Protein AF-A0A7L4GIT7-F1 (afdb_monomer_lite)

Structure (mmCIF, N/CA/C/O backbone):
data_AF-A0A7L4GIT7-F1
#
_entry.id   AF-A0A7L4GIT7-F1
#
loop_
_atom_site.group_PDB
_atom_site.id
_atom_site.type_symbol
_atom_site.label_atom_id
_atom_site.label_alt_id
_atom_site.label_comp_id
_atom_site.label_asym_id
_atom_site.label_entity_id
_atom_site.label_seq_id
_atom_site.pdbx_PDB_ins_code
_atom_site.Cartn_x
_atom_site.Cartn_y
_atom_site.Cartn_z
_atom_site.occupancy
_atom_site.B_iso_or_equiv
_atom_site.auth_seq_id
_atom_site.auth_comp_id
_atom_site.auth_asym_id
_atom_site.auth_atom_id
_atom_site.pdbx_PDB_model_num
ATOM 1 N N . VAL A 1 1 ? 32.831 1.267 -54.812 1.00 63.09 1 VAL A N 1
ATOM 2 C CA . VAL A 1 1 ? 32.756 1.626 -56.244 1.00 63.09 1 VAL A CA 1
ATOM 3 C C . VAL A 1 1 ? 33.259 3.053 -56.351 1.00 63.09 1 VAL A C 1
ATOM 5 O O . VAL A 1 1 ? 32.905 3.831 -55.478 1.00 63.09 1 VAL A O 1
ATOM 8 N N . PHE A 1 2 ? 34.174 3.349 -57.274 1.00 69.81 2 PHE A N 1
ATOM 9 C CA . PHE A 1 2 ? 34.729 4.701 -57.418 1.00 69.81 2 PHE A CA 1
ATOM 10 C C . PHE A 1 2 ? 33.893 5.505 -58.411 1.00 69.81 2 PHE A C 1
ATOM 12 O O . PHE A 1 2 ? 33.436 4.943 -59.410 1.00 69.81 2 PHE A O 1
ATOM 19 N N . ASP A 1 3 ? 33.726 6.798 -58.150 1.00 67.81 3 ASP A N 1
ATOM 20 C CA . ASP A 1 3 ? 32.984 7.710 -59.021 1.00 67.81 3 ASP A CA 1
ATOM 21 C C . ASP A 1 3 ? 33.603 7.739 -60.433 1.00 67.81 3 ASP A C 1
ATOM 23 O O . ASP A 1 3 ? 34.815 7.582 -60.592 1.00 67.81 3 ASP A O 1
ATOM 27 N N . ASN A 1 4 ? 32.770 7.884 -61.472 1.00 71.31 4 ASN A N 1
ATOM 28 C CA . ASN A 1 4 ? 33.152 7.808 -62.897 1.00 71.31 4 ASN A CA 1
ATOM 29 C C . ASN A 1 4 ? 33.710 6.457 -63.402 1.00 71.31 4 ASN A C 1
ATOM 31 O O . ASN A 1 4 ? 34.277 6.394 -64.493 1.00 71.31 4 ASN A O 1
ATOM 35 N N . THR A 1 5 ? 33.529 5.353 -62.671 1.00 74.75 5 THR A N 1
ATOM 36 C CA . THR A 1 5 ? 33.828 4.010 -63.208 1.00 74.75 5 THR A CA 1
ATOM 37 C C . THR A 1 5 ? 32.618 3.393 -63.922 1.00 74.75 5 THR A C 1
ATOM 39 O O . THR A 1 5 ? 31.485 3.727 -63.580 1.00 74.75 5 THR A O 1
ATOM 42 N N . PRO A 1 6 ? 32.809 2.443 -64.862 1.00 72.31 6 PRO A N 1
ATOM 43 C CA . PRO A 1 6 ? 31.697 1.739 -65.510 1.00 72.31 6 PRO A CA 1
ATOM 44 C C . PRO A 1 6 ? 30.722 1.097 -64.514 1.00 72.31 6 PRO A C 1
ATOM 46 O O . PRO A 1 6 ? 29.517 1.167 -64.702 1.00 72.31 6 PRO A O 1
ATOM 49 N N . ALA A 1 7 ? 31.235 0.567 -63.398 1.00 72.75 7 ALA A N 1
ATOM 50 C CA . ALA A 1 7 ? 30.416 0.018 -62.317 1.00 72.75 7 ALA A CA 1
ATOM 51 C C . ALA A 1 7 ? 29.605 1.089 -61.558 1.00 72.75 7 ALA A C 1
ATOM 53 O O . ALA A 1 7 ? 28.538 0.786 -61.036 1.00 72.75 7 ALA A O 1
ATOM 54 N N . ALA A 1 8 ? 30.094 2.334 -61.493 1.00 72.19 8 ALA A N 1
ATOM 55 C CA . ALA A 1 8 ? 29.346 3.457 -60.923 1.00 72.19 8 ALA A CA 1
ATOM 56 C C . ALA A 1 8 ? 28.237 3.948 -61.863 1.00 72.19 8 ALA A C 1
ATOM 58 O O . ALA A 1 8 ? 27.172 4.327 -61.389 1.00 72.19 8 ALA A O 1
ATOM 59 N N . LEU A 1 9 ? 28.489 3.928 -63.177 1.00 73.38 9 LEU A N 1
ATOM 60 C CA . LEU A 1 9 ? 27.521 4.324 -64.205 1.00 73.38 9 LEU A CA 1
ATOM 61 C C . LEU A 1 9 ? 26.405 3.286 -64.384 1.00 73.38 9 LEU A C 1
ATOM 63 O O . LEU A 1 9 ? 25.260 3.665 -64.598 1.00 73.38 9 LEU A O 1
ATOM 67 N N . ASP A 1 10 ? 26.735 1.997 -64.272 1.00 77.06 10 ASP A N 1
ATOM 68 C CA . ASP A 1 10 ? 25.769 0.896 -64.357 1.00 77.06 10 ASP A CA 1
ATOM 69 C C . ASP A 1 10 ? 24.877 0.814 -63.102 1.00 77.06 10 ASP A C 1
ATOM 71 O O . ASP A 1 10 ? 23.716 0.423 -63.169 1.00 77.06 10 ASP A O 1
ATOM 75 N N . GLY A 1 11 ? 25.390 1.217 -61.931 1.00 69.75 11 GLY A N 1
ATOM 76 C CA . GLY A 1 11 ? 24.614 1.322 -60.684 1.00 69.75 11 GLY A CA 1
ATOM 77 C C . GLY A 1 11 ? 24.094 -0.011 -60.119 1.00 69.75 11 GLY A C 1
ATOM 78 O O . GLY A 1 11 ? 23.409 -0.029 -59.094 1.00 69.75 11 GLY A O 1
ATOM 79 N N . THR A 1 12 ? 24.420 -1.134 -60.760 1.00 74.31 12 THR A N 1
ATOM 80 C CA . THR A 1 12 ? 23.960 -2.486 -60.416 1.00 74.31 12 THR A CA 1
ATOM 81 C C . THR A 1 12 ? 24.708 -3.085 -59.221 1.00 74.31 12 THR A C 1
ATOM 83 O O . THR A 1 12 ? 24.101 -3.804 -58.419 1.00 74.31 12 THR A O 1
ATOM 86 N N . VAL A 1 13 ? 25.996 -2.749 -59.079 1.00 76.19 13 VAL A N 1
ATOM 87 C CA . VAL A 1 13 ? 26.912 -3.222 -58.029 1.00 76.19 13 VAL A CA 1
ATOM 88 C C . VAL A 1 13 ? 27.246 -2.081 -57.072 1.00 76.19 13 VAL A C 1
ATOM 90 O O . VAL A 1 13 ? 27.664 -1.003 -57.491 1.00 76.19 13 VAL A O 1
ATOM 93 N N . ALA A 1 14 ? 27.126 -2.328 -55.771 1.00 73.44 14 ALA A N 1
ATOM 94 C CA . ALA A 1 14 ? 27.444 -1.377 -54.714 1.00 73.44 14 ALA A CA 1
ATOM 95 C C . ALA A 1 14 ? 28.649 -1.824 -53.869 1.00 73.44 14 ALA A C 1
ATOM 97 O O . ALA A 1 14 ? 29.086 -2.976 -53.880 1.00 73.44 14 ALA A O 1
ATOM 98 N N . ALA A 1 15 ? 29.216 -0.887 -53.102 1.00 70.81 15 ALA A N 1
ATOM 99 C CA . ALA A 1 15 ? 30.213 -1.235 -52.094 1.00 70.81 15 ALA A CA 1
ATOM 100 C C . ALA A 1 15 ? 29.563 -2.113 -51.011 1.00 70.81 15 ALA A C 1
ATOM 102 O O . ALA A 1 15 ? 28.618 -1.677 -50.361 1.00 70.81 15 ALA A O 1
ATOM 103 N N . GLY A 1 16 ? 30.080 -3.328 -50.827 1.00 71.56 16 GLY A N 1
ATOM 104 C CA . GLY A 1 16 ? 29.532 -4.317 -49.893 1.00 71.56 16 GLY A CA 1
ATOM 105 C C . GLY A 1 16 ? 28.968 -5.563 -50.575 1.00 71.56 16 GLY A C 1
ATOM 106 O O . GLY A 1 16 ? 28.834 -6.581 -49.909 1.00 71.56 16 GLY A O 1
ATOM 107 N N . ASP A 1 17 ? 28.718 -5.519 -51.886 1.00 80.94 17 ASP A N 1
ATOM 108 C CA . ASP A 1 17 ? 28.292 -6.694 -52.647 1.00 80.94 17 ASP A CA 1
ATOM 109 C C . ASP A 1 17 ? 29.445 -7.691 -52.836 1.00 80.94 17 ASP A C 1
ATOM 111 O O . ASP A 1 17 ? 30.613 -7.315 -52.992 1.00 80.94 17 ASP A O 1
ATOM 115 N N . GLU A 1 18 ? 29.114 -8.981 -52.829 1.00 82.75 18 GLU A N 1
ATOM 116 C CA . GLU A 1 18 ? 30.091 -10.054 -52.993 1.00 82.75 18 GLU A CA 1
ATOM 117 C C . GLU A 1 18 ? 30.221 -10.426 -54.469 1.00 82.75 18 GLU A C 1
ATOM 119 O O . GLU A 1 18 ? 29.248 -10.809 -55.114 1.00 82.75 18 GLU A O 1
ATOM 124 N N . ILE A 1 19 ? 31.437 -10.362 -55.014 1.00 85.19 19 ILE A N 1
ATOM 125 C CA . ILE A 1 19 ? 31.711 -10.835 -56.375 1.00 85.19 19 ILE A CA 1
ATOM 126 C C . ILE A 1 19 ? 31.865 -12.356 -56.331 1.00 85.19 19 ILE A C 1
ATOM 128 O O . ILE A 1 19 ? 32.739 -12.872 -55.640 1.00 85.19 19 ILE A O 1
ATOM 132 N N . THR A 1 20 ? 31.046 -13.073 -57.097 1.00 85.62 20 THR A N 1
ATOM 133 C CA . THR A 1 20 ? 31.017 -14.543 -57.144 1.00 85.62 20 THR A CA 1
ATOM 134 C C . THR A 1 20 ? 31.659 -15.106 -58.417 1.00 85.62 20 THR A C 1
ATOM 136 O O . THR A 1 20 ? 32.180 -16.230 -58.407 1.00 85.62 20 THR A O 1
ATOM 139 N N . GLY A 1 21 ? 31.752 -14.305 -59.486 1.00 87.38 21 GLY A N 1
ATOM 140 C CA . GLY A 1 21 ? 32.417 -14.689 -60.734 1.00 87.38 21 GLY A CA 1
ATOM 141 C C . GLY A 1 21 ? 32.767 -13.518 -61.660 1.00 87.38 21 GLY A C 1
ATOM 142 O O . GLY A 1 21 ? 32.153 -12.458 -61.598 1.00 87.38 21 GLY A O 1
ATOM 143 N N . VAL A 1 22 ? 33.745 -13.722 -62.549 1.00 86.50 22 VAL A N 1
ATOM 144 C CA . VAL A 1 22 ? 34.155 -12.769 -63.602 1.00 86.50 22 VAL A CA 1
ATOM 145 C C . VAL A 1 22 ? 34.264 -13.520 -64.933 1.00 86.50 22 VAL A C 1
ATOM 147 O O . VAL A 1 22 ? 35.006 -14.498 -65.024 1.00 86.50 22 VAL A O 1
ATOM 150 N N . ASN A 1 23 ? 33.523 -13.088 -65.958 1.00 83.81 23 ASN A N 1
ATOM 151 C CA . ASN A 1 23 ? 33.446 -13.702 -67.294 1.00 83.81 23 ASN A CA 1
ATOM 152 C C . ASN A 1 23 ? 33.229 -15.228 -67.254 1.00 83.81 23 ASN A C 1
ATOM 154 O O . ASN A 1 23 ? 33.937 -15.985 -67.911 1.00 83.81 23 ASN A O 1
ATOM 158 N N . GLY A 1 24 ? 32.294 -15.689 -66.415 1.00 78.38 24 GLY A N 1
ATOM 159 C CA . GLY A 1 24 ? 31.973 -17.114 -66.244 1.00 78.38 24 GLY A CA 1
ATOM 160 C C . GLY A 1 24 ? 32.949 -17.909 -65.364 1.00 78.38 24 GLY A C 1
ATOM 161 O O . GLY A 1 24 ? 32.660 -19.051 -65.020 1.00 78.38 24 GLY A O 1
ATOM 162 N N . ASN A 1 25 ? 34.069 -17.318 -64.930 1.00 82.81 25 ASN A N 1
ATOM 163 C CA . ASN A 1 25 ? 35.016 -17.963 -64.020 1.00 82.81 25 ASN A CA 1
ATOM 164 C C . ASN A 1 25 ? 34.703 -17.624 -62.563 1.00 82.81 25 ASN A C 1
ATOM 166 O O . ASN A 1 25 ? 34.615 -16.449 -62.198 1.00 82.81 25 ASN A O 1
ATOM 170 N N . SER A 1 26 ? 34.614 -18.642 -61.704 1.00 83.56 26 SER A N 1
ATOM 171 C CA . SER A 1 26 ? 34.417 -18.422 -60.270 1.00 83.56 26 SER A CA 1
ATOM 172 C C . SER A 1 26 ? 35.614 -17.698 -59.643 1.00 83.56 26 SER A C 1
ATOM 174 O O . SER A 1 26 ? 36.786 -17.964 -59.960 1.00 83.56 26 SER A O 1
ATOM 176 N N . VAL A 1 27 ? 35.308 -16.777 -58.729 1.00 86.12 27 VAL A N 1
ATOM 177 C CA . VAL A 1 27 ? 36.312 -16.071 -57.921 1.00 86.12 27 VAL A CA 1
ATOM 178 C C . VAL A 1 27 ? 36.396 -16.582 -56.481 1.00 86.12 27 VAL A C 1
ATOM 180 O O . VAL A 1 27 ? 37.144 -16.031 -55.675 1.00 86.12 27 VAL A O 1
ATOM 183 N N . LYS A 1 28 ? 35.678 -17.666 -56.159 1.00 80.88 28 LYS A N 1
ATOM 184 C CA . LYS A 1 28 ? 35.684 -18.283 -54.830 1.00 80.88 28 LYS A CA 1
ATOM 185 C C . LYS A 1 28 ? 37.101 -18.734 -54.456 1.00 80.88 28 LYS A C 1
ATOM 187 O O . LYS A 1 28 ? 37.728 -19.492 -55.191 1.00 80.88 28 LYS A O 1
ATOM 192 N N . GLY A 1 29 ? 37.602 -18.254 -53.317 1.00 79.94 29 GLY A N 1
ATOM 193 C CA . GLY A 1 29 ? 38.945 -18.566 -52.810 1.00 79.94 29 GLY A CA 1
ATOM 194 C C . GLY A 1 29 ? 40.082 -17.707 -53.376 1.00 79.94 29 GLY A C 1
ATOM 195 O O . GLY A 1 29 ? 41.227 -17.911 -52.984 1.00 79.94 29 GLY A O 1
ATOM 196 N N . LYS A 1 30 ? 39.796 -16.741 -54.259 1.00 84.25 30 LYS A N 1
ATOM 197 C CA . LYS A 1 30 ? 40.800 -15.798 -54.773 1.00 84.25 30 LYS A CA 1
ATOM 198 C C . LYS A 1 30 ? 40.842 -14.530 -53.929 1.00 84.25 30 LYS A C 1
ATOM 200 O O . LYS A 1 30 ? 39.826 -14.044 -53.436 1.00 84.25 30 LYS A O 1
ATOM 205 N N . THR A 1 31 ? 42.032 -13.968 -53.785 1.00 84.31 31 THR A N 1
ATOM 206 C CA . THR A 1 31 ? 42.256 -12.725 -53.046 1.00 84.31 31 THR A CA 1
ATOM 207 C C . THR A 1 31 ? 41.777 -11.506 -53.836 1.00 84.31 31 THR A C 1
ATOM 209 O O . THR A 1 31 ? 41.714 -11.510 -55.068 1.00 84.31 31 THR A O 1
ATOM 212 N N . LYS A 1 32 ? 41.506 -10.401 -53.131 1.00 79.00 32 LYS A N 1
ATOM 213 C CA . LYS A 1 32 ? 41.081 -9.121 -53.731 1.00 79.00 32 LYS A CA 1
ATOM 214 C C . LYS A 1 32 ? 41.996 -8.663 -54.876 1.00 79.00 32 LYS A C 1
ATOM 216 O O . LYS A 1 32 ? 41.516 -8.162 -55.889 1.00 79.00 32 LYS A O 1
ATOM 221 N N . VAL A 1 33 ? 43.309 -8.845 -54.723 1.00 83.88 33 VAL A N 1
ATOM 222 C CA . VAL A 1 33 ? 44.311 -8.440 -55.723 1.00 83.88 33 VAL A CA 1
ATOM 223 C C . VAL A 1 33 ? 44.237 -9.323 -56.970 1.00 83.88 33 VAL A C 1
ATOM 225 O O . VAL A 1 33 ? 44.357 -8.826 -58.088 1.00 83.88 33 VAL A O 1
ATOM 228 N N . GLU A 1 34 ? 44.009 -10.625 -56.806 1.00 83.38 34 GLU A N 1
ATOM 229 C CA . GLU A 1 34 ? 43.869 -11.564 -57.924 1.00 83.38 34 GLU A CA 1
ATOM 230 C C . GLU A 1 34 ? 42.587 -11.312 -58.712 1.00 83.38 34 GLU A C 1
ATOM 232 O O . GLU A 1 34 ? 42.616 -11.316 -59.942 1.00 83.38 34 GLU A O 1
ATOM 237 N N . VAL A 1 35 ? 41.482 -11.023 -58.022 1.00 82.94 35 VAL A N 1
ATOM 238 C CA . VAL A 1 35 ? 40.215 -10.649 -58.664 1.00 82.94 35 VAL A CA 1
ATOM 239 C C . VAL A 1 35 ? 40.354 -9.343 -59.441 1.00 82.94 35 VAL A C 1
ATOM 241 O O . VAL A 1 35 ? 39.946 -9.284 -60.600 1.00 82.94 35 VAL A O 1
ATOM 244 N N . ALA A 1 36 ? 41.027 -8.338 -58.875 1.00 83.06 36 ALA A N 1
ATOM 245 C CA . ALA A 1 36 ? 41.321 -7.095 -59.586 1.00 83.06 36 ALA A CA 1
ATOM 246 C C . ALA A 1 36 ? 42.165 -7.336 -60.850 1.00 83.06 36 ALA A C 1
ATOM 248 O O . ALA A 1 36 ? 41.846 -6.806 -61.913 1.00 83.06 36 ALA A O 1
ATOM 249 N N . LYS A 1 37 ? 43.195 -8.191 -60.771 1.00 84.00 37 LYS A N 1
ATOM 250 C CA . LYS A 1 37 ? 44.010 -8.573 -61.936 1.00 84.00 37 LYS A CA 1
ATOM 251 C C . LYS A 1 37 ? 43.206 -9.331 -62.992 1.00 84.00 37 LYS A C 1
ATOM 253 O O . LYS A 1 37 ? 43.451 -9.135 -64.178 1.00 84.00 37 LYS A O 1
ATOM 258 N N . MET A 1 38 ? 42.270 -10.193 -62.593 1.00 83.06 38 MET A N 1
ATOM 259 C CA . MET A 1 38 ? 41.401 -10.900 -63.540 1.00 83.06 38 MET A CA 1
ATOM 260 C C . MET A 1 38 ? 40.517 -9.931 -64.319 1.00 83.06 38 MET A C 1
ATOM 262 O O . MET A 1 38 ? 40.418 -10.068 -65.531 1.00 83.06 38 MET A O 1
ATOM 266 N N . ILE A 1 39 ? 39.953 -8.925 -63.650 1.00 83.00 39 ILE A N 1
ATOM 267 C CA . ILE A 1 39 ? 39.140 -7.885 -64.295 1.00 83.00 39 ILE A CA 1
ATOM 268 C C . ILE A 1 39 ? 40.006 -7.026 -65.229 1.00 83.00 39 ILE A C 1
ATOM 270 O O . ILE A 1 39 ? 39.648 -6.820 -66.382 1.00 83.00 39 ILE A O 1
ATOM 274 N N . GLN A 1 40 ? 41.184 -6.588 -64.771 1.00 82.50 40 GLN A N 1
ATOM 275 C CA . GLN A 1 40 ? 42.094 -5.733 -65.551 1.00 82.50 40 GLN A CA 1
ATOM 276 C C . GLN A 1 40 ? 42.696 -6.416 -66.790 1.00 82.50 40 GLN A C 1
ATOM 278 O O . GLN A 1 40 ? 43.141 -5.734 -67.710 1.00 82.50 40 GLN A O 1
ATOM 283 N N . ARG A 1 41 ? 42.757 -7.753 -66.818 1.00 81.94 41 ARG A N 1
ATOM 284 C CA . ARG A 1 41 ? 43.299 -8.517 -67.956 1.00 81.94 41 ARG A CA 1
ATOM 285 C C . ARG A 1 41 ? 42.330 -8.630 -69.130 1.00 81.94 41 ARG A C 1
ATOM 287 O O . ARG A 1 41 ? 42.775 -8.937 -70.235 1.00 81.94 41 ARG A O 1
ATOM 294 N N . VAL A 1 42 ? 41.036 -8.416 -68.909 1.00 80.62 42 VAL A N 1
ATOM 295 C CA . VAL A 1 42 ? 40.028 -8.502 -69.967 1.00 80.62 42 VAL A CA 1
ATOM 296 C C . VAL A 1 42 ? 40.085 -7.233 -70.816 1.00 80.62 42 VAL A C 1
ATOM 298 O O . VAL A 1 42 ? 39.997 -6.123 -70.300 1.00 80.62 42 VAL A O 1
ATOM 301 N N . LYS A 1 43 ? 40.236 -7.394 -72.133 1.00 75.94 43 LYS A N 1
ATOM 302 C CA . LYS A 1 43 ? 40.148 -6.297 -73.103 1.00 75.94 43 LYS A CA 1
ATOM 303 C C . LYS A 1 43 ? 38.757 -6.329 -73.734 1.00 75.94 43 LYS A C 1
ATOM 305 O O . LYS A 1 43 ? 38.479 -7.240 -74.507 1.00 75.94 43 LYS A O 1
ATOM 310 N N . GLY A 1 44 ? 37.904 -5.365 -73.393 1.00 80.00 44 GLY A N 1
ATOM 311 C CA . GLY A 1 44 ? 36.523 -5.281 -73.880 1.00 80.00 44 GLY A CA 1
ATOM 312 C C . GLY A 1 44 ? 35.499 -5.378 -72.750 1.00 80.00 44 GLY A C 1
ATOM 313 O O . GLY A 1 44 ? 35.672 -4.754 -71.706 1.00 80.00 44 GLY A O 1
ATOM 314 N N . GLU A 1 45 ? 34.431 -6.143 -72.969 1.00 79.19 45 GLU A N 1
ATOM 315 C CA . GLU A 1 45 ? 33.312 -6.278 -72.033 1.00 79.19 45 GLU A CA 1
ATOM 316 C C . GLU A 1 45 ? 33.628 -7.249 -70.880 1.00 79.19 45 GLU A C 1
ATOM 318 O O . GLU A 1 45 ? 34.213 -8.320 -71.077 1.00 79.19 45 GLU A O 1
ATOM 323 N N . VAL A 1 46 ? 33.245 -6.867 -69.658 1.00 82.06 46 VAL A N 1
ATOM 324 C CA . VAL A 1 46 ? 33.426 -7.672 -68.443 1.00 82.06 46 VAL A CA 1
ATOM 325 C C . VAL A 1 46 ? 32.061 -7.985 -67.839 1.00 82.06 46 VAL A C 1
ATOM 327 O O . VAL A 1 46 ? 31.371 -7.091 -67.361 1.00 82.06 46 VAL A O 1
ATOM 330 N N . THR A 1 47 ? 31.699 -9.262 -67.791 1.00 83.62 47 THR A N 1
ATOM 331 C CA . THR A 1 47 ? 30.507 -9.772 -67.112 1.00 83.62 47 THR A CA 1
ATOM 332 C C . THR A 1 47 ? 30.855 -10.171 -65.681 1.00 83.62 47 THR A C 1
ATOM 334 O O . THR A 1 47 ? 31.584 -11.140 -65.444 1.00 83.62 47 THR A O 1
ATOM 337 N N . ILE A 1 48 ? 30.317 -9.447 -64.704 1.00 85.56 48 ILE A N 1
ATOM 338 C CA . ILE A 1 48 ? 30.529 -9.725 -63.281 1.00 85.56 48 ILE A CA 1
ATOM 339 C C . ILE A 1 48 ? 29.294 -10.432 -62.723 1.00 85.56 48 ILE A C 1
ATOM 341 O O . ILE A 1 48 ? 28.185 -9.915 -62.807 1.00 85.56 48 ILE A O 1
ATOM 345 N N . HIS A 1 49 ? 29.494 -11.603 -62.122 1.00 84.06 49 HIS A N 1
ATOM 346 C CA . HIS A 1 49 ? 28.476 -12.258 -61.305 1.00 84.06 49 HIS A CA 1
ATOM 347 C C . HIS A 1 49 ? 28.680 -11.813 -59.863 1.00 84.06 49 HIS A C 1
ATOM 349 O O . HIS A 1 49 ? 29.795 -11.899 -59.336 1.00 84.06 49 HIS A O 1
ATOM 355 N N . TYR A 1 50 ? 27.620 -11.323 -59.232 1.00 84.69 50 TYR A N 1
ATOM 356 C CA . TYR A 1 50 ? 27.673 -10.794 -57.878 1.00 84.69 50 TYR A CA 1
ATOM 357 C C . TYR A 1 50 ? 26.434 -11.198 -57.084 1.00 84.69 50 TYR A C 1
ATOM 359 O O . TYR A 1 50 ? 25.386 -11.513 -57.647 1.00 84.69 50 TYR A O 1
ATOM 367 N N . ASN A 1 51 ? 26.577 -11.204 -55.765 1.00 82.06 51 ASN A N 1
ATOM 368 C CA . ASN A 1 51 ? 25.492 -11.362 -54.817 1.00 82.06 51 ASN A CA 1
ATOM 369 C C . ASN A 1 51 ? 25.268 -10.028 -54.105 1.00 82.06 51 ASN A C 1
ATOM 371 O O . ASN A 1 51 ? 26.211 -9.443 -53.561 1.00 82.06 51 ASN A O 1
ATOM 375 N N . LYS A 1 52 ? 24.027 -9.540 -54.123 1.00 77.12 52 LYS A N 1
ATOM 376 C CA . LYS A 1 52 ? 23.688 -8.252 -53.526 1.00 77.12 52 LYS A CA 1
ATOM 377 C C . LYS A 1 52 ? 23.548 -8.424 -52.018 1.00 77.12 52 LYS A C 1
ATOM 379 O O . LYS A 1 52 ? 22.616 -9.074 -51.554 1.00 77.12 52 LYS A O 1
ATOM 384 N N . LEU A 1 53 ? 24.472 -7.844 -51.257 1.00 68.12 53 LEU A N 1
ATOM 385 C CA . LEU A 1 53 ? 24.535 -7.972 -49.793 1.00 68.12 53 LEU A CA 1
ATOM 386 C C . LEU A 1 53 ? 24.069 -6.696 -49.085 1.00 68.12 53 LEU A C 1
ATOM 388 O O . LEU A 1 53 ? 24.446 -6.415 -47.947 1.00 68.12 53 LEU A O 1
ATOM 392 N N . GLN A 1 54 ? 23.223 -5.910 -49.748 1.00 59.41 54 GLN A N 1
ATOM 393 C CA . GLN A 1 54 ? 22.558 -4.782 -49.113 1.00 59.41 54 GLN A CA 1
ATOM 394 C C . GLN A 1 54 ? 21.495 -5.298 -48.141 1.00 59.41 54 GLN A C 1
ATOM 396 O O . GLN A 1 54 ? 20.361 -5.578 -48.521 1.00 59.41 54 GLN A O 1
ATOM 401 N N . ALA A 1 55 ? 21.870 -5.421 -46.869 1.00 57.72 55 ALA A N 1
ATOM 402 C CA . ALA A 1 55 ? 20.901 -5.526 -45.791 1.00 57.72 55 ALA A CA 1
ATOM 403 C C . ALA A 1 55 ? 20.082 -4.226 -45.737 1.00 57.72 55 ALA A C 1
ATOM 405 O O . ALA A 1 55 ? 20.656 -3.134 -45.772 1.00 57.72 55 ALA A O 1
ATOM 406 N N . ASP A 1 56 ? 18.753 -4.331 -45.650 1.00 57.09 56 ASP A N 1
ATOM 407 C CA . ASP A 1 56 ? 17.883 -3.169 -45.451 1.00 57.09 56 ASP A CA 1
ATOM 408 C C . ASP A 1 56 ? 18.353 -2.414 -44.190 1.00 57.09 56 ASP A C 1
ATOM 410 O O . ASP A 1 56 ? 18.373 -3.002 -43.100 1.00 57.09 56 ASP A O 1
ATOM 414 N N . PRO A 1 57 ? 18.731 -1.125 -44.288 1.00 58.84 57 PRO A N 1
ATOM 415 C CA . PRO A 1 57 ? 19.177 -0.337 -43.142 1.00 58.84 57 PRO A CA 1
ATOM 416 C C . PRO A 1 57 ? 18.187 -0.354 -41.968 1.00 58.84 57 PRO A C 1
ATOM 418 O O . PRO A 1 57 ? 18.602 -0.229 -40.815 1.00 58.84 57 PRO A O 1
ATOM 421 N N . LYS A 1 58 ? 16.881 -0.528 -42.230 1.00 60.22 58 LYS A N 1
ATOM 422 C CA . LYS A 1 58 ? 15.858 -0.671 -41.182 1.00 60.22 58 LYS A CA 1
ATOM 423 C C . LYS A 1 58 ? 15.949 -2.019 -40.465 1.00 60.22 58 LYS A C 1
A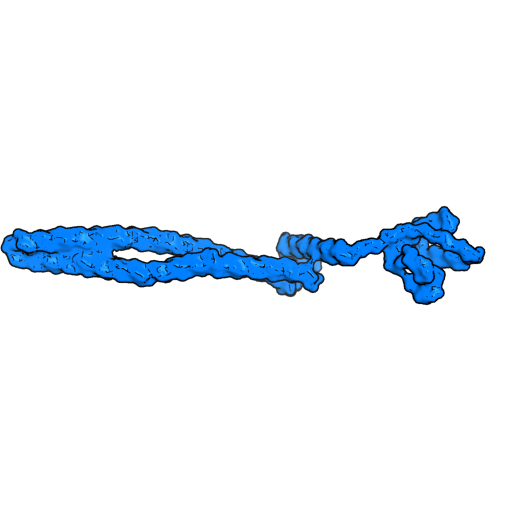TOM 425 O O . LYS A 1 58 ? 15.846 -2.059 -39.240 1.00 60.22 58 LYS A O 1
ATOM 430 N N . GLN A 1 59 ? 16.190 -3.105 -41.201 1.00 59.28 59 GLN A N 1
ATOM 431 C CA . GLN A 1 59 ? 16.400 -4.433 -40.616 1.00 59.28 59 GLN A CA 1
ATOM 432 C C . GLN A 1 59 ? 17.723 -4.502 -39.844 1.00 59.28 59 GLN A C 1
ATOM 434 O O . GLN A 1 59 ? 17.754 -5.077 -38.760 1.00 59.28 59 GLN A O 1
ATOM 439 N N . GLY A 1 60 ? 18.781 -3.844 -40.334 1.00 61.47 60 GLY A N 1
ATOM 440 C CA . GLY A 1 60 ? 20.069 -3.746 -39.638 1.00 61.47 60 GLY A CA 1
ATOM 441 C C . GLY A 1 60 ? 19.966 -3.059 -38.273 1.00 61.47 60 GLY A C 1
ATOM 442 O O . GLY A 1 60 ? 20.489 -3.579 -37.292 1.00 61.47 60 GLY A O 1
ATOM 443 N N . LYS A 1 61 ? 19.219 -1.948 -38.179 1.00 62.00 61 LYS A N 1
ATOM 444 C CA . LYS A 1 61 ? 18.955 -1.257 -36.900 1.00 62.00 61 LYS A CA 1
ATOM 445 C C . LYS A 1 61 ? 18.166 -2.122 -35.916 1.00 62.00 61 LYS A C 1
ATOM 447 O O . LYS A 1 61 ? 18.491 -2.160 -34.736 1.00 62.00 61 LYS A O 1
ATOM 452 N N . SER A 1 62 ? 17.148 -2.841 -36.391 1.00 67.75 62 SER A N 1
ATOM 453 C CA . SER A 1 62 ? 16.377 -3.754 -35.539 1.00 67.75 62 SER A CA 1
ATOM 454 C C . SER A 1 62 ? 17.236 -4.913 -35.022 1.00 67.75 62 SER A C 1
ATOM 456 O O . SER A 1 62 ? 17.188 -5.232 -33.834 1.00 67.75 62 SER A O 1
ATOM 458 N N . LEU A 1 63 ? 18.068 -5.504 -35.887 1.00 70.88 63 LEU A N 1
ATOM 459 C CA . LEU A 1 63 ? 18.964 -6.594 -35.512 1.00 70.88 63 LEU A CA 1
ATOM 460 C C . LEU A 1 63 ? 20.028 -6.131 -34.507 1.00 70.88 63 LEU A C 1
ATOM 462 O O . LEU A 1 63 ? 20.304 -6.841 -33.546 1.00 70.88 63 LEU A O 1
ATOM 466 N N . ASP A 1 64 ? 20.573 -4.929 -34.690 1.00 70.31 64 ASP A N 1
ATOM 467 C CA . ASP A 1 64 ? 21.537 -4.304 -33.781 1.00 70.31 64 ASP A CA 1
ATOM 468 C C . ASP A 1 64 ? 20.947 -4.087 -32.376 1.00 70.31 64 ASP A C 1
ATOM 470 O O . ASP A 1 64 ? 21.554 -4.491 -31.383 1.00 70.31 64 ASP A O 1
ATOM 474 N N . ILE A 1 65 ? 19.707 -3.588 -32.277 1.00 71.06 65 ILE A N 1
ATOM 475 C CA . ILE A 1 65 ? 18.974 -3.483 -31.000 1.00 71.06 65 ILE A CA 1
ATOM 476 C C . ILE A 1 65 ? 18.817 -4.865 -30.344 1.00 71.06 65 ILE A C 1
ATOM 478 O O . ILE A 1 65 ? 19.045 -5.021 -29.140 1.00 71.06 65 ILE A O 1
ATOM 482 N N . VAL A 1 66 ? 18.456 -5.897 -31.116 1.00 74.00 66 VAL A N 1
ATOM 483 C CA . VAL A 1 66 ? 18.309 -7.271 -30.599 1.00 74.00 66 VAL A CA 1
ATOM 484 C C . VAL A 1 66 ? 19.648 -7.823 -30.101 1.00 74.00 66 VAL A C 1
ATOM 486 O O . VAL A 1 66 ? 19.712 -8.366 -28.996 1.00 74.00 66 VAL A O 1
ATOM 489 N N . LEU A 1 67 ? 20.726 -7.650 -30.867 1.00 74.94 67 LEU A N 1
ATOM 490 C CA . LEU A 1 67 ? 22.082 -8.057 -30.493 1.00 74.94 67 LEU A CA 1
ATOM 491 C C . LEU A 1 67 ? 22.556 -7.344 -29.225 1.00 74.94 67 LEU A C 1
ATOM 493 O O . LEU A 1 67 ? 23.108 -7.991 -28.332 1.00 74.94 67 LEU A O 1
ATOM 497 N N . LYS A 1 68 ? 22.283 -6.043 -29.097 1.00 74.06 68 LYS A N 1
ATOM 498 C CA . LYS A 1 68 ? 22.580 -5.263 -27.891 1.00 74.06 68 LYS A CA 1
ATOM 499 C C . LYS A 1 68 ? 21.819 -5.787 -26.676 1.00 74.06 68 LYS A C 1
ATOM 501 O O . LYS A 1 68 ? 22.450 -6.025 -25.649 1.00 74.06 68 LYS A O 1
ATOM 506 N N . LYS A 1 69 ? 20.518 -6.082 -26.797 1.00 70.94 69 LYS A N 1
ATOM 507 C CA . LYS A 1 69 ? 19.711 -6.698 -25.720 1.00 70.94 69 LYS A CA 1
ATOM 508 C C . LYS A 1 69 ? 20.214 -8.092 -25.322 1.00 70.94 69 LYS A C 1
ATOM 510 O O . LYS A 1 69 ? 20.230 -8.436 -24.142 1.00 70.94 69 LYS A O 1
ATOM 515 N N . VAL A 1 70 ? 20.627 -8.917 -26.287 1.00 76.31 70 VAL A N 1
ATOM 516 C CA . VAL A 1 70 ? 21.187 -10.258 -26.023 1.00 76.31 70 VAL A CA 1
ATOM 517 C C . VAL A 1 70 ? 22.536 -10.160 -25.315 1.00 76.31 70 VAL A C 1
ATOM 519 O O . VAL A 1 70 ? 22.731 -10.819 -24.294 1.00 76.31 70 VAL A O 1
ATOM 522 N N . LYS A 1 71 ? 23.437 -9.302 -25.808 1.00 75.31 71 LYS A N 1
ATOM 523 C CA . LYS A 1 71 ? 24.721 -9.015 -25.159 1.00 75.31 71 LYS A CA 1
ATOM 524 C C . LYS A 1 71 ? 24.506 -8.537 -23.724 1.00 75.31 71 LYS A C 1
ATOM 526 O O . LYS A 1 71 ? 25.179 -9.025 -22.824 1.00 75.31 71 LYS A O 1
ATOM 531 N N . HIS A 1 72 ? 23.553 -7.629 -23.518 1.00 69.75 72 HIS A N 1
ATOM 532 C CA . HIS A 1 72 ? 23.230 -7.078 -22.207 1.00 69.75 72 HIS A CA 1
ATOM 533 C C . HIS A 1 72 ? 22.843 -8.172 -21.207 1.00 69.75 72 HIS A C 1
ATOM 535 O O . HIS A 1 72 ? 23.480 -8.335 -20.171 1.00 69.75 72 HIS A O 1
ATOM 541 N N . ARG A 1 73 ? 21.888 -9.019 -21.597 1.00 69.94 73 ARG A N 1
ATOM 542 C CA . ARG A 1 73 ? 21.398 -10.145 -20.793 1.00 69.94 73 ARG A CA 1
ATOM 543 C C . ARG A 1 73 ? 22.483 -11.166 -20.444 1.00 69.94 73 ARG A C 1
ATOM 545 O O . ARG A 1 73 ? 22.448 -11.759 -19.372 1.00 69.94 73 ARG A O 1
ATOM 552 N N . LEU A 1 74 ? 23.421 -11.416 -21.357 1.00 73.12 74 LEU A N 1
ATOM 553 C CA . LEU A 1 74 ? 24.535 -12.339 -21.121 1.00 73.12 74 LEU A CA 1
ATOM 554 C C . LEU A 1 74 ? 25.535 -11.784 -20.105 1.00 73.12 74 LEU A C 1
ATOM 556 O O . LEU A 1 74 ? 26.033 -12.536 -19.273 1.00 73.12 74 LEU A O 1
ATOM 560 N N . VAL A 1 75 ? 25.825 -10.484 -20.177 1.00 70.88 75 VAL A N 1
ATOM 561 C CA . VAL A 1 75 ? 26.801 -9.836 -19.295 1.00 70.88 75 VAL A CA 1
ATOM 562 C C . VAL A 1 75 ? 26.226 -9.599 -17.894 1.00 70.88 75 VAL A C 1
ATOM 564 O O . VAL A 1 75 ? 26.955 -9.765 -16.923 1.00 70.88 75 VAL A O 1
ATOM 567 N N . GLU A 1 76 ? 24.930 -9.297 -17.760 1.00 67.69 76 GLU A N 1
ATOM 568 C CA . GLU A 1 76 ? 24.274 -9.131 -16.448 1.00 67.69 76 GLU A CA 1
ATOM 569 C C . GLU A 1 76 ? 24.146 -10.426 -15.649 1.00 67.69 76 GLU A C 1
ATOM 571 O O . GLU A 1 76 ? 24.282 -10.414 -14.430 1.00 67.69 76 GLU A O 1
ATOM 576 N N . ASN A 1 77 ? 23.933 -11.554 -16.324 1.00 68.25 77 ASN A N 1
ATOM 577 C CA . ASN A 1 77 ? 23.828 -12.853 -15.659 1.00 68.25 77 ASN A CA 1
ATOM 578 C C . ASN A 1 77 ? 25.199 -13.490 -15.360 1.00 68.25 77 ASN A C 1
ATOM 580 O O . ASN A 1 77 ? 25.262 -14.598 -14.824 1.00 68.25 77 ASN A O 1
ATOM 584 N N . MET A 1 78 ? 26.305 -12.830 -15.719 1.00 74.75 78 MET A N 1
ATOM 585 C CA . MET A 1 78 ? 27.648 -13.348 -15.477 1.00 74.75 78 MET A CA 1
ATOM 586 C C . MET A 1 78 ? 28.058 -13.097 -14.022 1.00 74.75 78 MET A C 1
ATOM 588 O O . MET A 1 78 ? 28.207 -11.955 -13.593 1.00 74.75 78 MET A O 1
ATOM 592 N N . SER A 1 79 ? 28.279 -14.170 -13.255 1.00 71.31 79 SER A N 1
ATOM 593 C CA . SER A 1 79 ? 28.803 -14.051 -11.890 1.00 71.31 79 SER A CA 1
ATOM 594 C C . SER A 1 79 ? 30.233 -13.508 -11.893 1.00 71.31 79 SER A C 1
ATOM 596 O O . SER A 1 79 ? 30.989 -13.737 -12.841 1.00 71.31 79 SER A O 1
ATOM 598 N N . SER A 1 80 ? 30.634 -12.845 -10.805 1.00 68.25 80 SER A N 1
ATOM 599 C CA . SER A 1 80 ? 31.997 -12.320 -10.639 1.00 68.25 80 SER A CA 1
ATOM 600 C C . SER A 1 80 ? 33.063 -13.395 -10.870 1.00 68.25 80 SER A C 1
ATOM 602 O O . SER A 1 80 ? 33.987 -13.175 -11.643 1.00 68.25 80 SER A O 1
ATOM 604 N N . GLY A 1 81 ? 32.868 -14.601 -10.324 1.00 74.88 81 GLY A N 1
ATOM 605 C CA . GLY A 1 81 ? 33.786 -15.726 -10.528 1.00 74.88 81 GLY A CA 1
ATOM 606 C C . GLY A 1 81 ? 33.871 -16.220 -11.980 1.00 74.88 81 GLY A C 1
ATOM 607 O O . GLY A 1 81 ? 34.938 -16.638 -12.424 1.00 74.88 81 GLY A O 1
ATOM 608 N N . THR A 1 82 ? 32.779 -16.134 -12.751 1.00 77.12 82 THR A N 1
ATOM 609 C CA . THR A 1 82 ? 32.788 -16.478 -14.188 1.00 77.12 82 THR A CA 1
ATOM 610 C C . THR A 1 82 ? 33.479 -15.388 -15.008 1.00 77.12 82 THR A C 1
ATOM 612 O O . THR A 1 82 ? 34.249 -15.687 -15.920 1.00 77.12 82 THR A O 1
ATOM 615 N N . ALA A 1 83 ? 33.245 -14.119 -14.664 1.00 80.00 83 ALA A N 1
ATOM 616 C CA . ALA A 1 83 ? 33.915 -12.986 -15.290 1.00 80.00 83 ALA A CA 1
ATOM 617 C C . ALA A 1 83 ? 35.431 -13.000 -15.020 1.00 80.00 83 ALA A C 1
ATOM 619 O O . ALA A 1 83 ? 36.209 -12.687 -15.925 1.00 80.00 83 ALA A O 1
ATOM 620 N N . ASP A 1 84 ? 35.849 -13.425 -13.822 1.00 80.81 84 ASP A N 1
ATOM 621 C CA . ASP A 1 84 ? 37.258 -13.563 -13.436 1.00 80.81 84 ASP A CA 1
ATOM 622 C C . ASP A 1 84 ? 37.936 -14.676 -14.237 1.00 80.81 84 ASP A C 1
ATOM 624 O O . ASP A 1 84 ? 39.004 -14.460 -14.812 1.00 80.81 84 ASP A O 1
ATOM 628 N N . ALA A 1 85 ? 37.281 -15.835 -14.360 1.00 82.31 85 ALA A N 1
ATOM 629 C CA . ALA A 1 85 ? 37.789 -16.969 -15.132 1.00 82.31 85 ALA A CA 1
ATOM 630 C C . ALA A 1 85 ? 37.987 -16.645 -16.625 1.00 82.31 85 ALA A C 1
ATOM 632 O O . ALA A 1 85 ? 38.884 -17.192 -17.264 1.00 82.31 85 ALA A O 1
ATOM 633 N N . LEU A 1 86 ? 37.174 -15.739 -17.178 1.00 81.38 86 LEU A N 1
ATOM 634 C CA . LEU A 1 86 ? 37.272 -15.286 -18.569 1.00 81.38 86 LEU A CA 1
ATOM 635 C C . LEU A 1 86 ? 38.165 -14.045 -18.749 1.00 81.38 86 LEU A C 1
ATOM 637 O O . LEU A 1 86 ? 38.326 -13.567 -19.871 1.00 81.38 86 LEU A O 1
ATOM 641 N N . GLY A 1 87 ? 38.737 -13.497 -17.670 1.00 80.38 87 GLY A N 1
ATOM 642 C CA . GLY A 1 87 ? 39.540 -12.268 -17.708 1.00 80.38 87 GLY A CA 1
ATOM 643 C C . GLY A 1 87 ? 38.732 -11.007 -18.041 1.00 80.38 87 GLY A C 1
ATOM 644 O O . GLY A 1 87 ? 39.299 -9.977 -18.412 1.00 80.38 87 GLY A O 1
ATOM 645 N N . LEU A 1 88 ? 37.405 -11.072 -17.917 1.00 79.62 88 LEU A N 1
ATOM 646 C CA . LEU A 1 88 ? 36.476 -10.011 -18.291 1.00 79.62 88 LEU A CA 1
ATOM 647 C C . LEU A 1 88 ? 36.005 -9.172 -17.099 1.00 79.62 88 LEU A C 1
ATOM 649 O O . LEU A 1 88 ? 35.300 -8.197 -17.322 1.00 79.62 88 LEU A O 1
ATOM 653 N N . SER A 1 89 ? 36.402 -9.459 -15.858 1.00 78.50 89 SER A N 1
ATOM 654 C CA . SER A 1 89 ? 35.872 -8.784 -14.655 1.00 78.50 89 SER A CA 1
ATOM 655 C C . SER A 1 89 ? 35.927 -7.267 -14.678 1.00 78.50 89 SER A C 1
ATOM 657 O O . SER A 1 89 ? 34.966 -6.612 -14.281 1.00 78.50 89 SER A O 1
ATOM 659 N N . ARG A 1 90 ? 37.011 -6.681 -15.203 1.00 76.50 90 ARG A N 1
ATOM 660 C CA . ARG A 1 90 ? 37.081 -5.222 -15.380 1.00 76.50 90 ARG A CA 1
ATOM 661 C C . ARG A 1 90 ? 36.107 -4.730 -16.446 1.00 76.50 90 ARG A C 1
ATOM 663 O O . ARG A 1 90 ? 35.456 -3.716 -16.237 1.00 76.50 90 ARG A O 1
ATOM 670 N N . ALA A 1 91 ? 35.983 -5.438 -17.564 1.00 70.12 91 ALA A N 1
ATOM 671 C CA . ALA A 1 91 ? 35.072 -5.066 -18.641 1.00 70.12 91 ALA A CA 1
ATOM 672 C C . ALA A 1 91 ? 33.601 -5.239 -18.232 1.00 70.12 91 ALA A C 1
ATOM 674 O O . ALA A 1 91 ? 32.806 -4.340 -18.476 1.00 70.12 91 ALA A O 1
ATOM 675 N N . VAL A 1 92 ? 33.255 -6.345 -17.567 1.00 68.62 92 VAL A N 1
ATOM 676 C CA . VAL A 1 92 ? 31.917 -6.631 -17.027 1.00 68.62 92 VAL A CA 1
ATOM 677 C C . VAL A 1 92 ? 31.563 -5.624 -15.937 1.00 68.62 92 VAL A C 1
ATOM 679 O O . VAL A 1 92 ? 30.514 -5.000 -16.021 1.00 68.62 92 VAL A O 1
ATOM 682 N N . GLY A 1 93 ? 32.457 -5.376 -14.975 1.00 64.75 93 GLY A N 1
ATOM 683 C CA . GLY A 1 93 ? 32.231 -4.390 -13.915 1.00 64.75 93 GLY A CA 1
ATOM 684 C C . GLY A 1 93 ? 32.042 -2.967 -14.449 1.00 64.75 93 GLY A C 1
ATOM 685 O O . GLY A 1 93 ? 31.078 -2.296 -14.090 1.00 64.75 93 GLY A O 1
ATOM 686 N N . VAL A 1 94 ? 32.905 -2.518 -15.368 1.00 63.72 94 VAL A N 1
ATOM 687 C CA . VAL A 1 94 ? 32.774 -1.201 -16.018 1.00 63.72 94 VAL A CA 1
ATOM 688 C C . VAL A 1 94 ? 31.502 -1.128 -16.860 1.00 63.72 94 VAL A C 1
ATOM 690 O O . VAL A 1 94 ? 30.821 -0.107 -16.855 1.00 63.72 94 VAL A O 1
ATOM 693 N N . TRP A 1 95 ? 31.151 -2.203 -17.566 1.00 66.12 95 TRP A N 1
ATOM 694 C CA . TRP A 1 95 ? 29.940 -2.254 -18.371 1.00 66.12 95 TRP A CA 1
ATOM 695 C C . TRP A 1 95 ? 28.679 -2.213 -17.495 1.00 66.12 95 TRP A C 1
ATOM 697 O O . TRP A 1 95 ? 27.788 -1.437 -17.813 1.00 66.12 95 TRP A O 1
ATOM 707 N N . LEU A 1 96 ? 28.617 -2.930 -16.369 1.00 63.34 96 LEU A N 1
ATOM 708 C CA . LEU A 1 96 ? 27.482 -2.889 -15.434 1.00 63.34 96 LEU A CA 1
ATOM 709 C C . LEU A 1 96 ? 27.294 -1.495 -14.818 1.00 63.34 96 LEU A C 1
ATOM 711 O O . LEU A 1 96 ? 26.183 -0.965 -14.800 1.00 63.34 96 LEU A O 1
ATOM 715 N N . VAL A 1 97 ? 28.391 -0.871 -14.376 1.00 62.34 97 VAL A N 1
ATOM 716 C CA . VAL A 1 97 ? 28.375 0.476 -13.781 1.00 62.34 97 VAL A CA 1
ATOM 717 C C . VAL A 1 97 ? 27.984 1.536 -14.815 1.00 62.34 97 VAL A C 1
ATOM 719 O O . VAL A 1 97 ? 27.099 2.348 -14.554 1.00 62.34 97 VAL A O 1
ATOM 722 N N . ASN A 1 98 ? 28.588 1.512 -16.007 1.00 60.03 98 ASN A N 1
ATOM 723 C CA . ASN A 1 98 ? 28.329 2.509 -17.051 1.00 60.03 98 ASN A CA 1
ATOM 724 C C . ASN A 1 98 ? 26.978 2.316 -17.739 1.00 60.03 98 ASN A C 1
ATOM 726 O O . ASN A 1 98 ? 26.380 3.288 -18.199 1.00 60.03 98 ASN A O 1
ATOM 730 N N . ASN A 1 99 ? 26.486 1.078 -17.833 1.00 59.78 99 ASN A N 1
ATOM 731 C CA . ASN A 1 99 ? 25.199 0.823 -18.459 1.00 59.78 99 ASN A CA 1
ATOM 732 C C . ASN A 1 99 ? 24.036 0.992 -17.498 1.00 59.78 99 ASN A C 1
ATOM 734 O O . ASN A 1 99 ? 22.936 1.015 -18.018 1.00 59.78 99 ASN A O 1
ATOM 738 N N . GLY A 1 100 ? 24.213 1.191 -16.181 1.00 56.88 100 GLY A N 1
ATOM 739 C CA . GLY A 1 100 ? 23.206 1.699 -15.222 1.00 56.88 100 GLY A CA 1
ATOM 740 C C . GLY A 1 100 ? 21.830 1.003 -15.185 1.00 56.88 100 GLY A C 1
ATOM 741 O O . GLY A 1 100 ? 20.965 1.401 -14.414 1.00 56.88 100 GLY A O 1
ATOM 742 N N . HIS A 1 101 ? 21.610 -0.005 -16.025 1.00 57.41 101 HIS A N 1
ATOM 743 C CA . HIS A 1 101 ? 20.360 -0.708 -16.266 1.00 57.41 101 HIS A CA 1
ATOM 744 C C . HIS A 1 101 ? 20.090 -1.627 -15.087 1.00 57.41 101 HIS A C 1
ATOM 746 O O . HIS A 1 101 ? 19.064 -1.463 -14.444 1.00 57.41 101 HIS A O 1
ATOM 752 N N . GLY A 1 102 ? 21.094 -2.413 -14.680 1.00 62.16 102 GLY A N 1
ATOM 753 C CA . GLY A 1 102 ? 21.060 -3.152 -13.422 1.00 62.16 102 GLY A CA 1
ATOM 754 C C . GLY A 1 102 ? 20.817 -2.264 -12.196 1.00 62.16 102 GLY A C 1
ATOM 755 O O . GLY A 1 102 ? 20.099 -2.671 -11.297 1.00 62.16 102 GLY A O 1
ATOM 756 N N . VAL A 1 103 ? 21.317 -1.019 -12.165 1.00 68.56 103 VAL A N 1
ATOM 757 C CA . VAL A 1 103 ? 21.041 -0.097 -11.044 1.00 68.56 103 VAL A CA 1
ATOM 758 C C . VAL A 1 103 ? 19.585 0.380 -11.062 1.00 68.56 103 VAL A C 1
ATOM 760 O O . VAL A 1 103 ? 18.931 0.372 -10.028 1.00 68.56 103 VAL A O 1
ATOM 763 N N . LEU A 1 104 ? 19.055 0.792 -12.216 1.00 73.12 104 LEU A N 1
ATOM 764 C CA . LEU A 1 104 ? 17.657 1.225 -12.34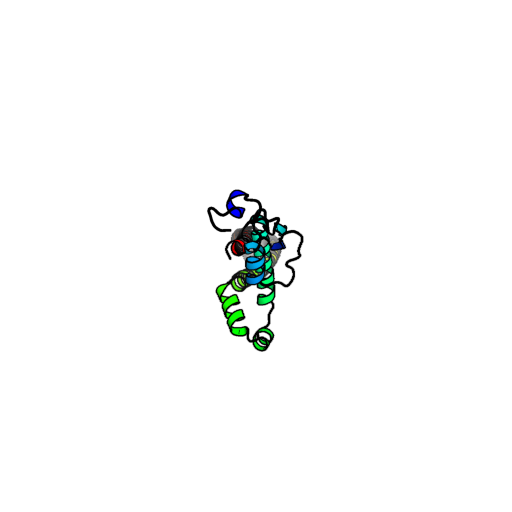6 1.00 73.12 104 LEU A CA 1
ATOM 765 C C . LEU A 1 104 ? 16.658 0.080 -12.126 1.00 73.12 104 LEU A C 1
ATOM 767 O O . LEU A 1 104 ? 15.630 0.299 -11.490 1.00 73.12 104 LEU A O 1
ATOM 771 N N . GLU A 1 105 ? 16.959 -1.126 -12.605 1.00 72.44 105 GLU A N 1
ATOM 772 C CA . GLU A 1 105 ? 16.150 -2.323 -12.360 1.00 72.44 105 GLU A CA 1
ATOM 773 C C . GLU A 1 105 ? 16.212 -2.755 -10.896 1.00 72.44 105 GLU A C 1
ATOM 775 O O . GLU A 1 105 ? 15.166 -2.994 -10.304 1.00 72.44 105 GLU A O 1
ATOM 780 N N . GLN A 1 106 ? 17.392 -2.737 -10.270 1.00 75.81 106 GLN A N 1
ATOM 781 C CA . GLN A 1 106 ? 17.530 -2.997 -8.835 1.00 75.81 106 GLN A CA 1
ATOM 782 C C . GLN A 1 106 ? 16.739 -1.979 -8.001 1.00 75.81 106 GLN A C 1
ATOM 784 O O . GLN A 1 106 ? 16.053 -2.346 -7.051 1.00 75.81 106 GLN A O 1
ATOM 789 N N . ARG A 1 107 ? 16.777 -0.690 -8.365 1.00 77.31 107 ARG A N 1
ATOM 790 C CA . ARG A 1 107 ? 15.972 0.350 -7.701 1.00 77.31 107 ARG A CA 1
ATOM 791 C C . ARG A 1 107 ? 14.473 0.159 -7.918 1.00 77.31 107 ARG A C 1
ATOM 793 O O . ARG A 1 107 ? 13.689 0.468 -7.023 1.00 77.31 107 ARG A O 1
ATOM 800 N N . LEU A 1 108 ? 14.069 -0.336 -9.087 1.00 83.38 108 LEU A N 1
ATOM 801 C CA . LEU A 1 108 ? 12.677 -0.677 -9.360 1.00 83.38 108 LEU A CA 1
ATOM 802 C C . LEU A 1 108 ? 12.226 -1.884 -8.524 1.00 83.38 108 LEU A C 1
ATOM 804 O O . LEU A 1 108 ? 11.138 -1.842 -7.961 1.00 83.38 108 LEU A O 1
ATOM 808 N N . GLU A 1 109 ? 13.065 -2.910 -8.385 1.00 82.44 109 GLU A N 1
ATOM 809 C CA . GLU A 1 109 ? 12.803 -4.075 -7.533 1.00 82.44 109 GLU A CA 1
ATOM 810 C C . GLU A 1 109 ? 12.699 -3.676 -6.049 1.00 82.44 109 GLU A C 1
ATOM 812 O O . GLU A 1 109 ? 11.769 -4.082 -5.350 1.00 82.44 109 GLU A O 1
ATOM 817 N N . GLU A 1 110 ? 13.590 -2.799 -5.571 1.00 85.38 110 GLU A N 1
ATOM 818 C CA . GLU A 1 110 ? 13.505 -2.203 -4.229 1.00 85.38 110 GLU A CA 1
ATOM 819 C C . GLU A 1 110 ? 12.188 -1.434 -4.022 1.00 85.38 110 GLU A C 1
ATOM 821 O O . GLU A 1 110 ? 11.548 -1.561 -2.970 1.00 85.38 110 GLU A O 1
ATOM 826 N N . LEU A 1 111 ? 11.757 -0.653 -5.021 1.00 87.56 111 LEU A N 1
ATOM 827 C CA . LEU A 1 111 ? 10.485 0.071 -4.991 1.00 87.56 111 LEU A CA 1
ATOM 828 C C . LEU A 1 111 ? 9.291 -0.891 -4.938 1.00 87.56 111 LEU A C 1
ATOM 830 O O . LEU A 1 111 ? 8.377 -0.667 -4.147 1.00 87.56 111 LEU A O 1
ATOM 834 N N . GLU A 1 112 ? 9.293 -1.956 -5.743 1.00 87.19 112 GLU A N 1
ATOM 835 C CA . GLU A 1 112 ? 8.224 -2.961 -5.766 1.00 87.19 112 GLU A CA 1
ATOM 836 C C . GLU A 1 112 ? 8.131 -3.707 -4.429 1.00 87.19 112 GLU A C 1
ATOM 838 O O . GLU A 1 112 ? 7.045 -3.799 -3.853 1.00 87.19 112 GLU A O 1
ATOM 843 N N . ARG A 1 113 ? 9.265 -4.118 -3.853 1.00 89.69 113 ARG A N 1
ATOM 844 C CA . ARG A 1 113 ? 9.301 -4.727 -2.516 1.00 89.69 113 ARG A CA 1
ATOM 845 C C . ARG A 1 113 ? 8.758 -3.784 -1.442 1.00 89.69 113 ARG A C 1
ATOM 847 O O . ARG A 1 113 ? 8.010 -4.194 -0.554 1.00 89.69 113 ARG A O 1
ATOM 854 N N . THR A 1 114 ? 9.116 -2.505 -1.515 1.00 90.31 114 THR A N 1
ATOM 855 C CA . THR A 1 114 ? 8.619 -1.490 -0.577 1.00 90.31 114 THR A CA 1
ATOM 856 C C . THR A 1 114 ? 7.113 -1.252 -0.761 1.00 90.31 114 THR A C 1
ATOM 858 O O . THR A 1 114 ? 6.381 -1.099 0.219 1.00 90.31 114 THR A O 1
ATOM 861 N N . ALA A 1 115 ? 6.617 -1.289 -2.001 1.00 91.38 115 ALA A N 1
ATOM 862 C CA . ALA A 1 115 ? 5.193 -1.196 -2.313 1.00 91.38 115 ALA A CA 1
ATOM 863 C C . ALA A 1 115 ? 4.386 -2.343 -1.687 1.00 91.38 115 ALA A C 1
ATOM 865 O O . ALA A 1 115 ? 3.307 -2.110 -1.139 1.00 91.38 115 ALA A O 1
ATOM 866 N N . GLU A 1 116 ? 4.908 -3.571 -1.728 1.00 92.81 116 GLU A N 1
ATOM 867 C CA . GLU A 1 116 ? 4.275 -4.735 -1.099 1.00 92.81 116 GLU A CA 1
ATOM 868 C C . GLU A 1 116 ? 4.167 -4.582 0.421 1.00 92.81 116 GLU A C 1
ATOM 870 O O . GLU A 1 116 ? 3.104 -4.838 0.992 1.00 92.81 116 GLU A O 1
ATOM 875 N N . LEU A 1 117 ? 5.222 -4.081 1.073 1.00 93.81 117 LEU A N 1
ATOM 876 C CA . LEU A 1 117 ? 5.195 -3.782 2.508 1.00 93.81 117 LEU A CA 1
ATOM 877 C C . LEU A 1 117 ? 4.110 -2.754 2.847 1.00 93.81 117 LEU A C 1
ATOM 879 O O . LEU A 1 117 ? 3.314 -2.960 3.766 1.00 93.81 117 LEU A O 1
ATOM 883 N N . TYR A 1 118 ? 4.030 -1.663 2.084 1.00 93.56 118 TYR A N 1
ATOM 884 C CA . TYR A 1 118 ? 3.003 -0.637 2.276 1.00 93.56 118 TYR A CA 1
ATOM 885 C C . TYR A 1 118 ? 1.586 -1.141 1.984 1.00 93.56 118 TYR A C 1
ATOM 887 O O . TYR A 1 118 ? 0.629 -0.709 2.637 1.00 93.56 118 TYR A O 1
ATOM 895 N N . LYS A 1 119 ? 1.427 -2.074 1.041 1.00 93.88 119 LYS A N 1
ATOM 896 C CA . LYS A 1 119 ? 0.148 -2.742 0.790 1.00 93.88 119 LYS A CA 1
ATOM 897 C C . LYS A 1 119 ? -0.282 -3.568 2.003 1.00 93.88 119 LYS A C 1
ATOM 899 O O . LYS A 1 119 ? -1.403 -3.382 2.476 1.00 93.88 119 LYS A O 1
ATOM 904 N N . GLY A 1 120 ? 0.617 -4.388 2.551 1.00 94.69 120 GLY A N 1
ATOM 905 C CA . GLY A 1 120 ? 0.357 -5.144 3.780 1.00 94.69 120 GLY A CA 1
ATOM 906 C C . GLY A 1 120 ? 0.006 -4.226 4.953 1.00 94.69 120 GLY A C 1
ATOM 907 O O . GLY A 1 120 ? -0.999 -4.433 5.631 1.00 94.69 120 GLY A O 1
ATOM 908 N N . LEU A 1 121 ? 0.758 -3.135 5.135 1.00 93.38 121 LEU A N 1
ATOM 909 C CA . LEU A 1 121 ? 0.465 -2.127 6.157 1.00 93.38 121 LEU A CA 1
ATOM 910 C C . LEU A 1 121 ? -0.945 -1.541 5.993 1.00 93.38 121 LEU A C 1
ATOM 912 O O . LEU A 1 121 ? -1.702 -1.476 6.958 1.00 93.38 121 LEU A O 1
ATOM 916 N N . THR A 1 122 ? -1.327 -1.175 4.767 1.00 93.56 122 THR A N 1
ATOM 917 C CA . THR A 1 122 ? -2.664 -0.649 4.450 1.00 93.56 122 THR A CA 1
ATOM 918 C C . THR A 1 122 ? -3.767 -1.634 4.838 1.00 93.56 122 THR A C 1
ATOM 920 O O . THR A 1 122 ? -4.789 -1.236 5.402 1.00 93.56 122 THR A O 1
ATOM 923 N N . GLU A 1 123 ? -3.590 -2.917 4.526 1.00 93.88 123 GLU A N 1
ATOM 924 C CA . GLU A 1 123 ? -4.551 -3.976 4.849 1.00 93.88 123 GLU A CA 1
ATOM 925 C C . GLU A 1 123 ? -4.676 -4.179 6.363 1.00 93.88 123 GLU A C 1
ATOM 927 O O . GLU A 1 123 ? -5.793 -4.176 6.894 1.00 93.88 123 GLU A O 1
ATOM 932 N N . HIS A 1 124 ? -3.550 -4.244 7.079 1.00 95.25 124 HIS A N 1
ATOM 933 C CA . HIS A 1 124 ? -3.539 -4.343 8.537 1.00 95.25 124 HIS A CA 1
ATOM 934 C C . HIS A 1 124 ? -4.196 -3.134 9.203 1.00 95.25 124 HIS A C 1
ATOM 936 O O . HIS A 1 124 ? -5.043 -3.306 10.079 1.00 95.25 124 HIS A O 1
ATOM 942 N N . THR A 1 125 ? -3.884 -1.912 8.763 1.00 94.38 125 THR A N 1
ATOM 943 C CA . THR A 1 125 ? -4.518 -0.702 9.296 1.00 94.38 125 THR A CA 1
ATOM 944 C C . THR A 1 125 ? -6.025 -0.704 9.034 1.00 94.38 125 THR A C 1
ATOM 946 O O . THR A 1 125 ? -6.792 -0.375 9.933 1.00 94.38 125 THR A O 1
ATOM 949 N N . LYS A 1 126 ? -6.493 -1.135 7.853 1.00 93.75 126 LYS A N 1
ATOM 950 C CA . LYS A 1 126 ? -7.938 -1.278 7.582 1.00 93.75 126 LYS A CA 1
ATOM 951 C C . LYS A 1 126 ? -8.607 -2.267 8.540 1.00 93.75 126 LYS A C 1
ATOM 953 O O . LYS A 1 126 ? -9.694 -1.976 9.038 1.00 93.75 126 LYS A O 1
ATOM 958 N N . SER A 1 127 ? -7.970 -3.409 8.804 1.00 95.31 127 SER A N 1
ATOM 959 C CA . SER A 1 127 ? -8.475 -4.399 9.763 1.00 95.31 127 SER A CA 1
ATOM 960 C C . SER A 1 127 ? -8.520 -3.835 11.184 1.00 95.31 127 SER A C 1
ATOM 962 O O . SER A 1 127 ? -9.531 -3.973 11.869 1.00 95.31 127 SER A O 1
ATOM 964 N N . LEU A 1 128 ? -7.459 -3.139 11.600 1.00 94.50 128 LEU A N 1
ATOM 965 C CA . LEU A 1 128 ? -7.377 -2.489 12.906 1.00 94.50 128 LEU A CA 1
ATOM 966 C C . LEU A 1 128 ? -8.484 -1.444 13.085 1.00 94.50 128 LEU A C 1
ATOM 968 O O . LEU A 1 128 ? -9.148 -1.431 14.114 1.00 94.50 128 LEU A O 1
ATOM 972 N N . LEU A 1 129 ? -8.730 -0.601 12.076 1.00 93.38 129 LEU A N 1
ATOM 973 C CA . LEU A 1 129 ? -9.791 0.407 12.139 1.00 93.38 129 LEU A CA 1
ATOM 974 C C . LEU A 1 129 ? -11.188 -0.215 12.224 1.00 93.38 129 LEU A C 1
ATOM 976 O O . LEU A 1 129 ? -12.043 0.336 12.912 1.00 93.38 129 LEU A O 1
ATOM 980 N N . ARG A 1 130 ? -11.434 -1.355 11.563 1.00 94.19 130 ARG A N 1
ATOM 981 C CA . ARG A 1 130 ? -12.706 -2.084 11.713 1.00 94.19 130 ARG A CA 1
ATOM 982 C C . ARG A 1 130 ? -12.892 -2.588 13.140 1.00 94.19 130 ARG A C 1
ATOM 984 O O . ARG A 1 130 ? -13.906 -2.269 13.749 1.00 94.19 130 ARG A O 1
ATOM 991 N N . ALA A 1 131 ? -11.891 -3.279 13.685 1.00 95.12 131 ALA A N 1
ATOM 992 C CA . ALA A 1 131 ? -11.934 -3.761 15.065 1.00 95.12 131 ALA A CA 1
ATOM 993 C C . ALA A 1 131 ? -12.115 -2.602 16.064 1.00 95.12 131 ALA A C 1
ATOM 995 O O . ALA A 1 131 ? -12.900 -2.686 17.003 1.00 95.12 131 ALA A O 1
ATOM 996 N N . PHE A 1 132 ? -11.442 -1.476 15.829 1.00 93.94 132 PHE A N 1
ATOM 997 C CA . PHE A 1 132 ? -11.551 -0.293 16.677 1.00 93.94 132 PHE A CA 1
ATOM 998 C C . PHE A 1 132 ? -12.922 0.397 16.584 1.00 93.94 132 PHE A C 1
ATOM 1000 O O . PHE A 1 132 ? -13.435 0.914 17.579 1.00 93.94 132 PHE A O 1
ATOM 1007 N N . PHE A 1 133 ? -13.551 0.383 15.407 1.00 94.25 133 PHE A N 1
ATOM 1008 C CA . PHE A 1 133 ? -14.924 0.853 15.232 1.00 94.25 133 PHE A CA 1
ATOM 1009 C C . PHE A 1 133 ? -15.930 -0.028 15.983 1.00 94.25 133 PHE A C 1
ATOM 1011 O O . PHE A 1 133 ? -16.797 0.500 16.677 1.00 94.25 133 PHE A O 1
ATOM 1018 N N . GLU A 1 134 ? -15.794 -1.351 15.900 1.00 95.19 134 GLU A N 1
ATOM 1019 C CA . GLU A 1 134 ? -16.624 -2.298 16.660 1.00 95.19 134 GLU A CA 1
ATOM 1020 C C . GLU A 1 134 ? -16.437 -2.124 18.175 1.00 95.19 134 GLU A C 1
ATOM 1022 O O . GLU A 1 134 ? -17.412 -2.070 18.932 1.00 95.19 134 GLU A O 1
ATOM 1027 N N . LEU A 1 135 ? -15.193 -1.926 18.621 1.00 95.44 135 LEU A N 1
ATOM 1028 C CA . LEU A 1 135 ? -14.884 -1.609 20.013 1.00 95.44 135 LEU A CA 1
ATOM 1029 C C . LEU A 1 135 ? -15.554 -0.298 20.453 1.00 95.44 135 LEU A C 1
ATOM 1031 O O . LEU A 1 135 ? -16.161 -0.244 21.521 1.00 95.44 135 LEU A O 1
ATOM 1035 N N . SER A 1 136 ? -15.520 0.739 19.614 1.00 95.94 136 SER A N 1
ATOM 1036 C CA . SER A 1 136 ? -16.181 2.024 19.893 1.00 95.94 136 SER A CA 1
ATOM 1037 C C . SER A 1 136 ? -17.699 1.869 20.042 1.00 95.94 136 SER A C 1
ATOM 1039 O O . SER A 1 136 ? -18.287 2.442 20.959 1.00 95.94 136 SER A O 1
ATOM 1041 N N . GLN A 1 137 ? -18.340 1.049 19.200 1.00 95.75 137 GLN A N 1
ATOM 1042 C CA . GLN A 1 137 ? -19.766 0.726 19.348 1.00 95.75 137 GLN A CA 1
ATOM 1043 C C . GLN A 1 137 ? -20.060 -0.026 20.650 1.00 95.75 137 GLN A C 1
ATOM 1045 O O . GLN A 1 137 ? -21.073 0.232 21.297 1.00 95.75 137 GLN A O 1
ATOM 1050 N N . THR A 1 138 ? -19.159 -0.914 21.067 1.00 97.19 138 THR A N 1
ATOM 1051 C CA . THR A 1 138 ? -19.285 -1.624 22.346 1.00 97.19 138 THR A CA 1
ATOM 1052 C C . THR A 1 138 ? -19.187 -0.653 23.525 1.00 97.19 138 THR A C 1
ATOM 1054 O O . THR A 1 138 ? -19.997 -0.717 24.448 1.00 97.19 138 THR A O 1
ATOM 1057 N N . HIS A 1 139 ? -18.257 0.308 23.478 1.00 97.62 139 HIS A N 1
ATOM 1058 C CA . HIS A 1 139 ? -18.176 1.363 24.489 1.00 97.62 139 HIS A CA 1
ATOM 1059 C C . HIS A 1 139 ? -19.440 2.219 24.536 1.00 97.62 139 HIS A C 1
ATOM 1061 O O . HIS A 1 139 ? -19.904 2.522 25.631 1.00 97.62 139 HIS A O 1
ATOM 1067 N N . ARG A 1 140 ? -20.047 2.544 23.390 1.00 97.44 140 ARG A N 1
ATOM 1068 C CA . ARG A 1 140 ? -21.346 3.229 23.367 1.00 97.44 140 ARG A CA 1
ATOM 1069 C C . ARG A 1 140 ? -22.423 2.434 24.101 1.00 97.44 140 ARG A C 1
ATOM 1071 O O . ARG A 1 140 ? -23.090 2.989 24.965 1.00 97.44 140 ARG A O 1
ATOM 1078 N N . ALA A 1 141 ? -22.546 1.140 23.803 1.00 97.81 141 ALA A N 1
ATOM 1079 C CA . ALA A 1 141 ? -23.521 0.274 24.460 1.00 97.81 141 ALA A CA 1
ATOM 1080 C C . ALA A 1 141 ? -23.294 0.197 25.980 1.00 97.81 141 ALA A C 1
ATOM 1082 O O . ALA A 1 141 ? -24.250 0.278 26.747 1.00 97.81 141 ALA A O 1
ATOM 1083 N N . PHE A 1 142 ? -22.037 0.103 26.429 1.00 97.75 142 PHE A N 1
ATOM 1084 C CA . PHE A 1 142 ? -21.717 0.175 27.856 1.00 97.75 142 PHE A CA 1
ATOM 1085 C C . PHE A 1 142 ? -22.113 1.513 28.477 1.00 97.75 142 PHE A C 1
ATOM 1087 O O . PHE A 1 142 ? -22.696 1.519 29.557 1.00 97.75 142 PHE A O 1
ATOM 1094 N N . GLY A 1 143 ? -21.838 2.626 27.794 1.00 97.81 143 GLY A N 1
ATOM 1095 C CA . GLY A 1 143 ? -22.251 3.951 28.246 1.00 97.81 143 GLY A CA 1
ATOM 1096 C C . GLY A 1 143 ? -23.763 4.035 28.446 1.00 97.81 143 GLY A C 1
ATOM 1097 O O . GLY A 1 143 ? -24.221 4.417 29.519 1.00 97.81 143 GLY A O 1
ATOM 1098 N N . ASP A 1 144 ? -24.534 3.568 27.462 1.00 97.69 144 ASP A N 1
ATOM 1099 C CA . ASP A 1 144 ? -26.000 3.574 27.509 1.00 97.69 144 ASP A CA 1
ATOM 1100 C C . ASP A 1 144 ? -26.539 2.716 28.672 1.00 97.69 144 ASP A C 1
ATOM 1102 O O . ASP A 1 144 ? -27.438 3.140 29.402 1.00 97.69 144 ASP A O 1
ATOM 1106 N N . VAL A 1 145 ? -25.958 1.532 28.898 1.00 98.00 145 VAL A N 1
ATOM 1107 C CA . VAL A 1 145 ? -26.335 0.651 30.017 1.00 98.00 145 VAL A CA 1
ATOM 1108 C C . VAL A 1 145 ? -25.983 1.281 31.366 1.00 98.00 145 VAL A C 1
ATOM 1110 O O . VAL A 1 145 ? -26.828 1.297 32.263 1.00 98.00 145 VAL A O 1
ATOM 1113 N N . PHE A 1 146 ? -24.779 1.835 31.524 1.00 97.69 146 PHE A N 1
ATOM 1114 C CA . PHE A 1 146 ? -24.372 2.482 32.771 1.00 97.69 146 PHE A CA 1
ATOM 1115 C C . PHE A 1 146 ? -25.204 3.729 33.081 1.00 97.69 146 PHE A C 1
ATOM 1117 O O . PHE A 1 146 ? -25.553 3.931 34.243 1.00 97.69 146 PHE A O 1
ATOM 1124 N N . SER A 1 147 ? -25.612 4.510 32.073 1.00 96.69 147 SER A N 1
ATOM 1125 C CA . SER A 1 147 ? -26.550 5.622 32.274 1.00 96.69 147 SER A CA 1
ATOM 1126 C C . SER A 1 147 ? -27.889 5.131 32.832 1.00 96.69 147 SER A C 1
ATOM 1128 O O . SER A 1 147 ? -28.420 5.722 33.772 1.00 96.69 147 SER A O 1
ATOM 1130 N N . VAL A 1 148 ? -28.432 4.032 32.293 1.00 97.06 148 VAL A N 1
ATOM 1131 C CA . VAL A 1 148 ? -29.703 3.456 32.769 1.00 97.06 148 VAL A CA 1
ATOM 1132 C C . VAL A 1 148 ? -29.582 2.927 34.198 1.00 97.06 148 VAL A C 1
ATOM 1134 O O . VAL A 1 148 ? -30.491 3.152 34.999 1.00 97.06 148 VAL A O 1
ATOM 1137 N N . ILE A 1 149 ? -28.483 2.240 34.526 1.00 95.50 149 ILE A N 1
ATOM 1138 C CA . ILE A 1 149 ? -28.231 1.743 35.886 1.00 95.50 149 ILE A CA 1
ATOM 1139 C C . ILE A 1 149 ? -28.102 2.924 36.851 1.00 95.50 149 ILE A C 1
ATOM 1141 O O . ILE A 1 149 ? -28.794 2.949 37.863 1.00 95.50 149 ILE A O 1
ATOM 1145 N N . GLY A 1 150 ? -27.302 3.937 36.506 1.00 95.88 150 GLY A N 1
ATOM 1146 C CA . GLY A 1 150 ? -27.081 5.109 37.353 1.00 95.88 150 GLY A CA 1
ATOM 1147 C C . GLY A 1 150 ? -28.370 5.836 3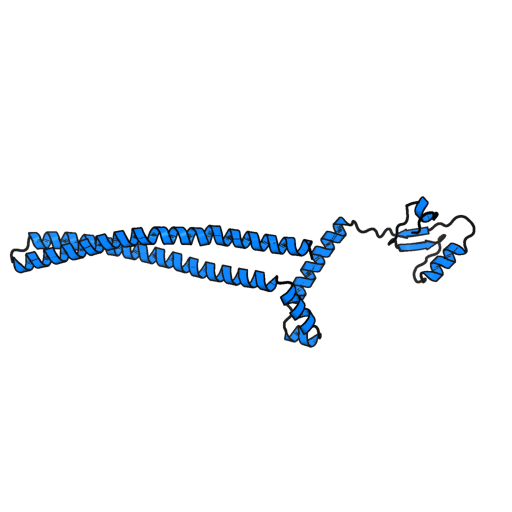7.731 1.00 95.88 150 GLY A C 1
ATOM 1148 O O . GLY A 1 150 ? -28.547 6.189 38.892 1.00 95.88 150 GLY A O 1
ATOM 1149 N N . VAL A 1 151 ? -29.314 5.993 36.797 1.00 95.19 151 VAL A N 1
ATOM 1150 C CA . VAL A 1 151 ? -30.614 6.640 37.070 1.00 95.19 151 VAL A CA 1
ATOM 1151 C C . VAL A 1 151 ? -31.523 5.790 37.969 1.00 95.19 151 VAL A C 1
ATOM 1153 O O . VAL A 1 151 ? -32.361 6.333 38.686 1.00 95.19 151 VAL A O 1
ATOM 1156 N N . ARG A 1 152 ? -31.395 4.460 37.921 1.00 95.06 152 ARG A N 1
ATOM 1157 C CA . ARG A 1 152 ? -32.253 3.527 38.672 1.00 95.06 152 ARG A CA 1
ATOM 1158 C C . ARG A 1 152 ? -31.670 3.112 40.023 1.00 95.06 152 ARG A C 1
ATOM 1160 O O . ARG A 1 152 ? -32.379 2.478 40.800 1.00 95.06 152 ARG A O 1
ATOM 1167 N N . GLU A 1 153 ? -30.410 3.438 40.288 1.00 95.56 153 GLU A N 1
ATOM 1168 C CA . GLU A 1 153 ? -29.688 3.014 41.484 1.00 95.56 153 GLU A CA 1
ATOM 1169 C C . GLU A 1 153 ? -30.139 3.813 42.725 1.00 95.56 153 GLU A C 1
ATOM 1171 O O . GLU A 1 153 ? -29.964 5.034 42.764 1.00 95.56 153 GLU A O 1
ATOM 1176 N N . PRO A 1 154 ? -30.709 3.161 43.758 1.00 94.69 154 PRO A N 1
ATOM 1177 C CA . PRO A 1 154 ? -31.205 3.846 44.951 1.00 94.69 154 PRO A CA 1
ATOM 1178 C C . PRO A 1 154 ? -30.096 4.416 45.842 1.00 94.69 154 PRO A C 1
ATOM 1180 O O . PRO A 1 154 ? -30.347 5.368 46.582 1.00 94.69 154 PRO A O 1
ATOM 1183 N N . GLN A 1 155 ? -28.881 3.854 45.809 1.00 96.12 155 GLN A N 1
ATOM 1184 C CA . GLN A 1 155 ? -27.761 4.374 46.592 1.00 96.12 155 GLN A CA 1
ATOM 1185 C C . GLN A 1 155 ? -27.099 5.565 45.869 1.00 96.12 155 GLN A C 1
ATOM 1187 O O . GLN A 1 155 ? -26.481 5.366 44.820 1.00 96.12 155 GLN A O 1
ATOM 1192 N N . PRO A 1 156 ? -27.104 6.789 46.441 1.00 93.62 156 PRO A N 1
ATOM 1193 C CA . PRO A 1 156 ? -26.620 7.986 45.740 1.00 93.62 156 PRO A CA 1
ATOM 1194 C C . PRO A 1 156 ? -25.154 7.904 45.290 1.00 93.62 156 PRO A C 1
ATOM 1196 O O . PRO A 1 156 ? -24.819 8.296 44.177 1.00 93.62 156 PRO A O 1
ATOM 1199 N N . ALA A 1 157 ? -24.280 7.338 46.128 1.00 94.62 157 ALA A N 1
ATOM 1200 C CA . ALA A 1 157 ? -22.861 7.184 45.801 1.00 94.62 157 ALA A CA 1
ATOM 1201 C C . ALA A 1 157 ? -22.619 6.204 44.635 1.00 94.62 157 ALA A C 1
ATOM 1203 O O . ALA A 1 157 ? -21.728 6.421 43.816 1.00 94.62 157 ALA A O 1
ATOM 1204 N N . ALA A 1 158 ? -23.416 5.134 44.546 1.00 93.75 158 ALA A N 1
ATOM 1205 C CA . ALA A 1 158 ? -23.326 4.168 43.454 1.00 93.75 158 ALA A CA 1
ATOM 1206 C C . ALA A 1 158 ? -23.923 4.743 42.160 1.00 93.75 158 ALA A C 1
ATOM 1208 O O . ALA A 1 158 ? -23.320 4.604 41.098 1.00 93.75 158 ALA A O 1
ATOM 1209 N N . SER A 1 159 ? -25.043 5.468 42.261 1.00 95.19 159 SER A N 1
ATOM 1210 C CA . SER A 1 159 ? -25.644 6.216 41.150 1.00 95.19 159 SER A CA 1
ATOM 1211 C C . SER A 1 159 ? -24.632 7.164 40.495 1.00 95.19 159 SER A C 1
ATOM 1213 O O . SER A 1 159 ? -24.405 7.089 39.286 1.00 95.19 159 SER A O 1
ATOM 1215 N N . GLU A 1 160 ? -23.936 7.982 41.293 1.00 95.62 160 GLU A N 1
ATOM 1216 C CA . GLU A 1 160 ? -22.912 8.906 40.791 1.00 95.62 160 GLU A CA 1
ATOM 1217 C C . GLU A 1 160 ? -21.741 8.169 40.116 1.00 95.62 160 GLU A C 1
ATOM 1219 O O . GLU A 1 160 ? -21.244 8.603 39.073 1.00 95.62 160 GLU A O 1
ATOM 1224 N N . ALA A 1 161 ? -21.306 7.035 40.674 1.00 96.69 161 ALA A N 1
ATOM 1225 C CA . ALA A 1 161 ? -20.246 6.223 40.082 1.00 96.69 161 ALA A CA 1
ATOM 1226 C C . ALA A 1 161 ? -20.649 5.660 38.708 1.00 96.69 161 ALA A C 1
ATOM 1228 O O . ALA A 1 161 ? -19.871 5.752 37.757 1.00 96.69 161 ALA A O 1
ATOM 1229 N N . PHE A 1 162 ? -21.871 5.138 38.570 1.00 96.50 162 PHE A N 1
ATOM 1230 C CA . PHE A 1 162 ? -22.373 4.631 37.291 1.00 96.50 162 PHE A CA 1
ATOM 1231 C C . PHE A 1 162 ? -22.521 5.729 36.236 1.00 96.50 162 PHE A C 1
ATOM 1233 O O . PHE A 1 162 ? -22.183 5.493 35.078 1.00 96.50 162 PHE A O 1
ATOM 1240 N N . VAL A 1 163 ? -22.937 6.939 36.621 1.00 96.06 163 VAL A N 1
ATOM 1241 C CA . VAL A 1 163 ? -22.959 8.091 35.703 1.00 96.06 163 VAL A CA 1
ATOM 1242 C C . VAL A 1 163 ? -21.547 8.427 35.215 1.00 96.06 163 VAL A C 1
ATOM 1244 O O . VAL A 1 163 ? -21.335 8.560 34.012 1.00 96.06 163 VAL A O 1
ATOM 1247 N N . LYS A 1 164 ? -20.549 8.460 36.110 1.00 96.94 164 LYS A N 1
ATOM 1248 C CA . LYS A 1 164 ? -19.145 8.688 35.719 1.00 96.94 164 LYS A CA 1
ATOM 1249 C C . LYS A 1 164 ? -18.622 7.610 34.768 1.00 96.94 164 LYS A C 1
ATOM 1251 O O . LYS A 1 164 ? -17.905 7.929 33.820 1.00 96.94 164 LYS A O 1
ATOM 1256 N N . PHE A 1 165 ? -18.973 6.342 34.995 1.00 96.94 165 PHE A N 1
ATOM 1257 C CA . PHE A 1 165 ? -18.620 5.266 34.067 1.00 96.94 165 PHE A CA 1
ATOM 1258 C C . PHE A 1 165 ? -19.305 5.437 32.713 1.00 96.94 165 PHE A C 1
ATOM 1260 O O . PHE A 1 165 ? -18.648 5.281 31.684 1.00 96.94 165 PHE A O 1
ATOM 1267 N N . ALA A 1 166 ? -20.582 5.817 32.696 1.00 97.88 166 ALA A N 1
ATOM 1268 C CA . ALA A 1 166 ? -21.298 6.080 31.457 1.00 97.88 166 ALA A CA 1
ATOM 1269 C C . ALA A 1 166 ? -20.612 7.170 30.620 1.00 97.88 166 ALA A C 1
ATOM 1271 O O . ALA A 1 166 ? -20.278 6.939 29.456 1.00 97.88 166 ALA A O 1
ATOM 1272 N N . ASP A 1 167 ? -20.300 8.305 31.250 1.00 97.56 167 ASP A N 1
ATOM 1273 C CA . ASP A 1 167 ? -19.627 9.433 30.604 1.00 97.56 167 ASP A CA 1
ATOM 1274 C C . ASP A 1 167 ? -18.243 9.047 30.067 1.00 97.56 167 ASP A C 1
ATOM 1276 O O . ASP A 1 167 ? -17.875 9.422 28.950 1.00 97.56 167 ASP A O 1
ATOM 1280 N N . ALA A 1 168 ? -17.475 8.259 30.826 1.00 97.94 168 ALA A N 1
ATOM 1281 C CA . ALA A 1 168 ? -16.177 7.760 30.383 1.00 97.94 168 ALA A CA 1
ATOM 1282 C C . ALA A 1 168 ? -16.306 6.876 29.131 1.00 97.94 168 ALA A C 1
ATOM 1284 O O . ALA A 1 168 ? -15.562 7.052 28.164 1.00 97.94 168 ALA A O 1
ATOM 1285 N N . HIS A 1 169 ? -17.280 5.966 29.111 1.00 98.12 169 HIS A N 1
ATOM 1286 C CA . HIS A 1 169 ? -17.539 5.087 27.973 1.00 98.12 169 HIS A CA 1
ATOM 1287 C C . HIS A 1 169 ? -18.024 5.854 26.729 1.00 98.12 169 HIS A C 1
ATOM 1289 O O . HIS A 1 169 ? -17.517 5.615 25.630 1.00 98.12 169 HIS A O 1
ATOM 1295 N N . HIS A 1 170 ? -18.926 6.829 26.882 1.00 97.81 170 HIS A N 1
ATOM 1296 C CA . HIS A 1 170 ? -19.331 7.719 25.785 1.00 97.81 170 HIS A CA 1
ATOM 1297 C C . HIS A 1 170 ? -18.172 8.589 25.283 1.00 97.81 170 HIS A C 1
ATOM 1299 O O . HIS A 1 170 ? -18.056 8.847 24.087 1.00 97.81 170 HIS A O 1
ATOM 1305 N N . SER A 1 171 ? -17.285 9.033 26.174 1.00 97.38 171 SER A N 1
ATOM 1306 C CA . SER A 1 171 ? -16.077 9.769 25.794 1.00 97.38 171 SER A CA 1
ATOM 1307 C C . SER A 1 171 ? -15.158 8.913 24.915 1.00 97.38 171 SER A C 1
ATOM 1309 O O . SER A 1 171 ? -14.743 9.359 23.843 1.00 97.38 171 SER A O 1
ATOM 1311 N N . ILE A 1 172 ? -14.916 7.654 25.302 1.00 95.75 172 ILE A N 1
ATOM 1312 C CA . ILE A 1 172 ? -14.118 6.699 24.516 1.00 95.75 172 ILE A CA 1
ATOM 1313 C C . ILE A 1 172 ? -14.716 6.492 23.117 1.00 95.75 172 ILE A C 1
ATOM 1315 O O . ILE A 1 172 ? -13.971 6.515 22.138 1.00 95.75 172 ILE A O 1
ATOM 1319 N N . GLU A 1 173 ? -16.040 6.355 22.988 1.00 95.81 173 GLU A N 1
ATOM 1320 C CA . GLU A 1 173 ? -16.698 6.257 21.676 1.00 95.81 173 GLU A CA 1
ATOM 1321 C C . GLU A 1 173 ? -16.451 7.505 20.811 1.00 95.81 173 GLU A C 1
ATOM 1323 O O . GLU A 1 173 ? -16.041 7.384 19.651 1.00 95.81 173 GLU A O 1
ATOM 1328 N N . LYS A 1 174 ? -16.625 8.708 21.369 1.00 95.00 174 LYS A N 1
ATOM 1329 C CA . LYS A 1 174 ? -16.377 9.968 20.646 1.00 95.00 174 LYS A CA 1
ATOM 1330 C C . LYS A 1 174 ? -14.933 10.074 20.158 1.00 95.00 174 LYS A C 1
ATOM 1332 O O . LYS A 1 174 ? -14.705 10.420 18.993 1.00 95.00 174 LYS A O 1
ATOM 1337 N N . PHE A 1 175 ? -13.962 9.746 21.013 1.00 94.88 175 PHE A N 1
ATOM 1338 C CA . PHE A 1 175 ? -12.552 9.674 20.622 1.00 94.88 175 PHE A CA 1
ATOM 1339 C C . PHE A 1 175 ? -12.327 8.628 19.530 1.00 94.88 175 PHE A C 1
ATOM 1341 O O . PHE A 1 175 ? -11.608 8.891 18.563 1.00 94.88 175 PHE A O 1
ATOM 1348 N N . GLY A 1 176 ? -12.993 7.479 19.640 1.00 92.31 176 GLY A N 1
ATOM 1349 C CA . GLY A 1 176 ? -12.932 6.400 18.667 1.00 92.31 176 GLY A CA 1
ATOM 1350 C C . GLY A 1 176 ? -13.334 6.844 17.259 1.00 92.31 176 GLY A C 1
ATOM 1351 O O . GLY A 1 176 ? -12.598 6.661 16.284 1.00 92.31 176 GLY A O 1
ATOM 1352 N N . ILE A 1 177 ? -14.476 7.527 17.165 1.00 92.25 177 ILE A N 1
ATOM 1353 C CA . ILE A 1 177 ? -14.995 8.098 15.915 1.00 92.25 177 ILE A CA 1
ATOM 1354 C C . ILE A 1 177 ? -14.060 9.182 15.367 1.00 92.25 177 ILE A C 1
ATOM 1356 O O . ILE A 1 177 ? -13.855 9.261 14.151 1.00 92.25 177 ILE A O 1
ATOM 1360 N N . HIS A 1 178 ? -13.491 10.022 16.234 1.00 94.31 178 HIS A N 1
ATOM 1361 C CA . HIS A 1 178 ? -12.540 11.047 15.811 1.00 94.31 178 HIS A CA 1
ATOM 1362 C C . HIS A 1 178 ? -11.276 10.426 15.201 1.00 94.31 178 HIS A C 1
ATOM 1364 O O . HIS A 1 178 ? -10.895 10.797 14.092 1.00 94.31 178 HIS A O 1
ATOM 1370 N N . LEU A 1 179 ? -10.688 9.418 15.854 1.00 92.69 179 LEU A N 1
ATOM 1371 C CA . LEU A 1 179 ? -9.512 8.709 15.345 1.00 92.69 179 LEU A CA 1
ATOM 1372 C C .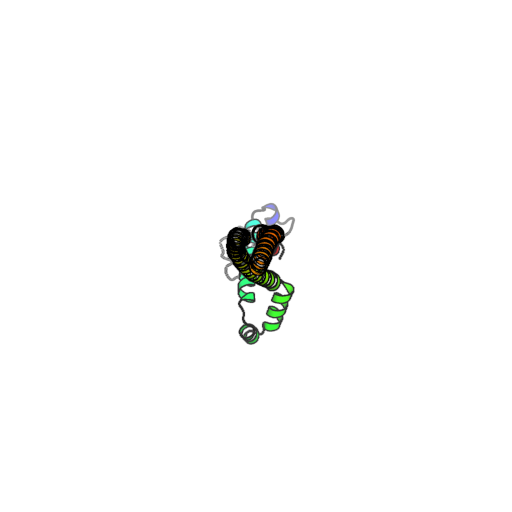 LEU A 1 179 ? -9.771 8.099 13.959 1.00 92.69 179 LEU A C 1
ATOM 1374 O O . LEU A 1 179 ? -8.957 8.252 13.047 1.00 92.69 179 LEU A O 1
ATOM 1378 N N . LEU A 1 180 ? -10.932 7.462 13.771 1.00 92.69 180 LEU A N 1
ATOM 1379 C CA . LEU A 1 180 ? -11.340 6.893 12.481 1.00 92.69 180 LEU A CA 1
ATOM 1380 C C . LEU A 1 180 ? -11.393 7.952 11.374 1.00 92.69 180 LEU A C 1
ATOM 1382 O O . LEU A 1 180 ? -10.908 7.711 10.266 1.00 92.69 180 LEU A O 1
ATOM 1386 N N . LYS A 1 181 ? -11.958 9.130 11.666 1.00 93.00 181 LYS A N 1
ATOM 1387 C CA . LYS A 1 181 ? -12.023 10.251 10.714 1.00 93.00 181 LYS A CA 1
ATOM 1388 C C . LYS A 1 181 ? -10.638 10.797 10.372 1.00 93.00 181 LYS A C 1
ATOM 1390 O O . LYS A 1 181 ? -10.426 11.167 9.223 1.00 93.00 181 LYS A O 1
ATOM 1395 N N . THR A 1 182 ? -9.710 10.797 11.324 1.00 94.56 182 THR A N 1
ATOM 1396 C CA . THR A 1 182 ? -8.335 11.275 11.123 1.00 94.56 182 THR A CA 1
ATOM 1397 C C . THR A 1 182 ? -7.490 10.298 10.303 1.00 94.56 182 THR A C 1
ATOM 1399 O O . THR A 1 182 ? -6.718 10.723 9.449 1.00 94.56 182 THR A O 1
ATOM 1402 N N . ILE A 1 183 ? -7.645 8.984 10.506 1.00 93.19 183 ILE A N 1
ATOM 1403 C CA . ILE A 1 183 ? -6.820 7.976 9.812 1.00 93.19 183 ILE A CA 1
ATOM 1404 C C . ILE A 1 183 ? -7.339 7.658 8.402 1.00 93.19 183 ILE A C 1
ATOM 1406 O O . ILE A 1 183 ? -6.558 7.332 7.505 1.00 93.19 183 ILE A O 1
ATOM 1410 N N . LYS A 1 184 ? -8.649 7.769 8.161 1.00 90.75 184 LYS A N 1
ATOM 1411 C CA . LYS A 1 184 ? -9.256 7.404 6.870 1.00 90.75 184 LYS A CA 1
ATOM 1412 C C . LYS A 1 184 ? -8.665 8.149 5.649 1.00 90.75 184 LYS A C 1
ATOM 1414 O O . LYS A 1 184 ? -8.438 7.478 4.636 1.00 90.75 184 LYS A O 1
ATOM 1419 N N . PRO A 1 185 ? -8.373 9.467 5.699 1.00 94.44 185 PRO A N 1
ATOM 1420 C CA . PRO A 1 185 ? -7.670 10.167 4.622 1.00 94.44 185 PRO A CA 1
ATOM 1421 C C . PRO A 1 185 ? -6.272 9.598 4.359 1.00 94.44 185 PRO A C 1
ATOM 1423 O O . PRO A 1 185 ? -5.969 9.279 3.216 1.00 94.44 185 PRO A O 1
ATOM 1426 N N . MET A 1 186 ? -5.482 9.328 5.407 1.00 93.06 186 MET A N 1
ATOM 1427 C CA . MET A 1 186 ? -4.133 8.759 5.260 1.00 93.06 186 MET A CA 1
ATOM 1428 C C . MET A 1 186 ? -4.149 7.418 4.514 1.00 93.06 186 MET A C 1
ATOM 1430 O O . MET A 1 186 ? -3.323 7.179 3.636 1.00 93.06 186 MET A O 1
ATOM 1434 N N . LEU A 1 187 ? -5.128 6.550 4.801 1.00 93.50 187 LEU A N 1
ATOM 1435 C CA . LEU A 1 187 ? -5.300 5.299 4.053 1.00 93.50 187 LEU A CA 1
ATOM 1436 C C . LEU A 1 187 ? -5.673 5.528 2.584 1.00 93.50 187 LEU A C 1
ATOM 1438 O O . LEU A 1 187 ? -5.305 4.730 1.724 1.00 93.50 187 LEU A O 1
ATOM 1442 N N . THR A 1 188 ? -6.432 6.584 2.297 1.00 93.62 188 THR A N 1
ATOM 1443 C CA . THR A 1 188 ? -6.843 6.937 0.932 1.00 93.62 188 THR A CA 1
ATOM 1444 C C . THR A 1 188 ? -5.656 7.455 0.120 1.00 93.62 188 THR A C 1
ATOM 1446 O O . THR A 1 188 ? -5.479 7.054 -1.035 1.00 93.62 188 THR A O 1
ATOM 1449 N N . ASP A 1 189 ? -4.802 8.267 0.739 1.00 94.62 189 ASP A N 1
ATOM 1450 C CA . ASP A 1 189 ? -3.577 8.783 0.128 1.00 94.62 189 ASP A CA 1
ATOM 1451 C C . ASP A 1 189 ? -2.576 7.655 -0.131 1.00 94.62 189 ASP A C 1
ATOM 1453 O O . ASP A 1 189 ? -2.072 7.516 -1.247 1.00 94.62 189 ASP A O 1
ATOM 1457 N N . LEU A 1 190 ? -2.371 6.769 0.849 1.00 93.56 190 LEU A N 1
ATOM 1458 C CA . LEU A 1 190 ? -1.506 5.599 0.693 1.00 93.56 190 LEU A CA 1
ATOM 1459 C C . LEU A 1 190 ? -2.022 4.662 -0.409 1.00 93.56 190 LEU A C 1
ATOM 1461 O O . LEU A 1 190 ? -1.255 4.180 -1.240 1.00 93.56 190 LEU A O 1
ATOM 1465 N N . ASN A 1 191 ? -3.341 4.464 -0.491 1.00 93.31 191 ASN A N 1
ATOM 1466 C CA . ASN A 1 191 ? -3.956 3.698 -1.571 1.00 93.31 191 ASN A CA 1
ATOM 1467 C C . ASN A 1 191 ? -3.750 4.360 -2.944 1.00 93.31 191 ASN A C 1
ATOM 1469 O O . ASN A 1 191 ? -3.584 3.662 -3.943 1.00 93.31 191 ASN A O 1
ATOM 1473 N N . THR A 1 192 ? -3.760 5.690 -3.012 1.00 94.81 192 THR A N 1
ATOM 1474 C CA . THR A 1 192 ? -3.480 6.441 -4.243 1.00 94.81 192 THR A CA 1
ATOM 1475 C C . THR A 1 192 ? -2.019 6.301 -4.655 1.00 94.81 192 THR A C 1
ATOM 1477 O O . THR A 1 192 ? -1.738 6.014 -5.817 1.00 94.81 192 THR A O 1
ATOM 1480 N N . TYR A 1 193 ? -1.093 6.428 -3.707 1.00 92.69 193 TYR A N 1
ATOM 1481 C CA . TYR A 1 193 ? 0.329 6.204 -3.940 1.00 92.69 193 TYR A CA 1
ATOM 1482 C C . TYR A 1 193 ? 0.593 4.796 -4.497 1.00 92.69 193 TYR A C 1
ATOM 1484 O O . TYR A 1 193 ? 1.208 4.649 -5.554 1.00 92.69 193 TYR A O 1
ATOM 1492 N N . LEU A 1 194 ? 0.033 3.769 -3.852 1.00 93.44 194 LEU A N 1
ATOM 1493 C CA . LEU A 1 194 ? 0.227 2.371 -4.240 1.00 93.44 194 LEU A CA 1
ATOM 1494 C C . LEU A 1 194 ? -0.380 2.022 -5.601 1.00 93.44 194 LEU A C 1
ATOM 1496 O O . LEU A 1 194 ? 0.244 1.313 -6.383 1.00 93.44 194 LEU A O 1
ATOM 1500 N N . ASN A 1 195 ? -1.593 2.499 -5.889 1.00 92.38 195 ASN A N 1
ATOM 1501 C CA . ASN A 1 195 ? -2.335 2.070 -7.079 1.00 92.38 195 ASN A CA 1
ATOM 1502 C C . ASN A 1 195 ? -2.214 3.024 -8.2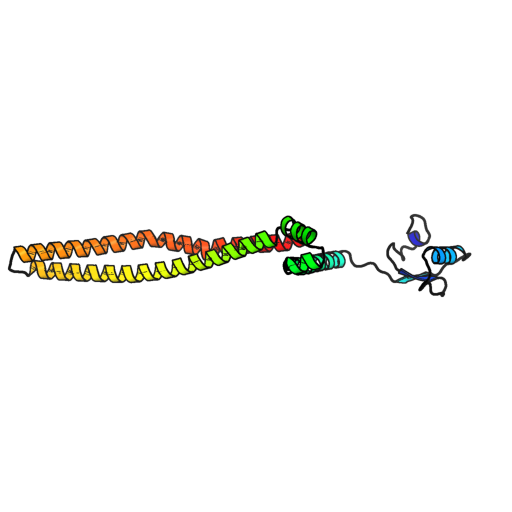73 1.00 92.38 195 ASN A C 1
ATOM 1504 O O . ASN A 1 195 ? -2.680 2.680 -9.356 1.00 92.38 195 ASN A O 1
ATOM 1508 N N . LYS A 1 196 ? -1.631 4.214 -8.092 1.00 93.31 196 LYS A N 1
ATOM 1509 C CA . LYS A 1 196 ? -1.415 5.180 -9.180 1.00 93.31 196 LYS A CA 1
ATOM 1510 C C . LYS A 1 196 ? 0.059 5.544 -9.326 1.00 93.31 196 LYS A C 1
ATOM 1512 O O . LYS A 1 196 ? 0.668 5.212 -10.336 1.00 93.31 196 LYS A O 1
ATOM 1517 N N . ALA A 1 197 ? 0.658 6.140 -8.293 1.00 92.31 197 ALA A N 1
ATOM 1518 C CA . ALA A 1 197 ? 2.011 6.695 -8.391 1.00 92.31 197 ALA A CA 1
A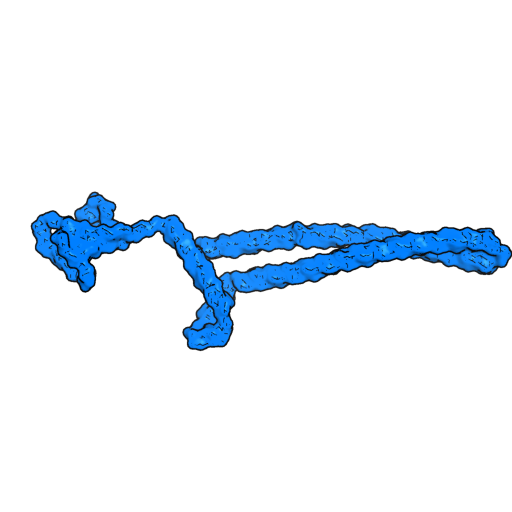TOM 1519 C C . ALA A 1 197 ? 3.090 5.631 -8.660 1.00 92.31 197 ALA A C 1
ATOM 1521 O O . ALA A 1 197 ? 3.964 5.839 -9.505 1.00 92.31 197 ALA A O 1
ATOM 1522 N N . ILE A 1 198 ? 3.027 4.480 -7.980 1.00 90.69 198 ILE A N 1
ATOM 1523 C CA . ILE A 1 198 ? 3.994 3.391 -8.191 1.00 90.69 198 ILE A CA 1
ATOM 1524 C C . ILE A 1 198 ? 3.846 2.776 -9.596 1.00 90.69 198 ILE A C 1
ATOM 1526 O O . ILE A 1 198 ? 4.853 2.693 -10.306 1.00 90.69 198 ILE A O 1
ATOM 1530 N N . PRO A 1 199 ? 2.635 2.400 -10.061 1.00 91.19 199 PRO A N 1
ATOM 1531 C CA . PRO A 1 199 ? 2.430 1.952 -11.438 1.00 91.19 199 PRO A CA 1
ATOM 1532 C C . PRO A 1 199 ? 2.925 2.937 -12.505 1.00 91.19 199 PRO A C 1
ATOM 1534 O O . PRO A 1 199 ? 3.581 2.503 -13.455 1.00 91.19 199 PRO A O 1
ATOM 1537 N N . ASP A 1 200 ? 2.671 4.237 -12.336 1.00 92.25 200 ASP A N 1
ATOM 1538 C CA . ASP A 1 200 ? 3.116 5.279 -13.271 1.00 92.25 200 ASP A CA 1
ATOM 1539 C C . ASP A 1 200 ? 4.645 5.396 -13.309 1.00 92.25 200 ASP A C 1
ATOM 1541 O O . ASP A 1 200 ? 5.255 5.464 -14.384 1.00 92.25 200 ASP A O 1
ATOM 1545 N N . THR A 1 201 ? 5.284 5.344 -12.137 1.00 89.38 201 THR A N 1
ATOM 1546 C CA . THR A 1 201 ? 6.749 5.334 -12.011 1.00 89.38 201 THR A CA 1
ATOM 1547 C C . THR A 1 201 ? 7.341 4.119 -12.721 1.00 89.38 201 THR A C 1
ATOM 1549 O O . THR A 1 201 ? 8.254 4.254 -13.539 1.00 89.38 201 THR A O 1
ATOM 1552 N N . ARG A 1 202 ? 6.768 2.931 -12.497 1.00 86.56 202 ARG A N 1
ATOM 1553 C CA . ARG A 1 202 ? 7.196 1.696 -13.161 1.00 86.56 202 ARG A CA 1
ATOM 1554 C C . ARG A 1 202 ? 7.050 1.776 -14.676 1.00 86.56 202 ARG A C 1
ATOM 1556 O O . ARG A 1 202 ? 7.952 1.356 -15.398 1.00 86.56 202 ARG A O 1
ATOM 1563 N N . LEU A 1 203 ? 5.930 2.301 -15.171 1.00 88.00 203 LEU A N 1
ATOM 1564 C CA . LEU A 1 203 ? 5.708 2.465 -16.608 1.00 88.00 203 LEU A CA 1
ATOM 1565 C C . LEU A 1 203 ? 6.746 3.409 -17.224 1.00 88.00 203 LEU A C 1
ATOM 1567 O O . LEU A 1 203 ? 7.266 3.133 -18.303 1.00 88.00 203 LEU A O 1
ATOM 1571 N N . THR A 1 204 ? 7.063 4.500 -16.529 1.00 87.81 204 THR A N 1
ATOM 1572 C CA . THR A 1 204 ? 8.060 5.482 -16.971 1.00 87.81 204 THR A CA 1
ATOM 1573 C C . THR A 1 204 ? 9.456 4.868 -17.035 1.00 87.81 204 THR A C 1
ATOM 1575 O O . THR A 1 204 ? 10.136 5.015 -18.049 1.00 87.81 204 THR A O 1
ATOM 1578 N N . ILE A 1 205 ? 9.858 4.114 -16.006 1.00 83.94 205 ILE A N 1
ATOM 1579 C CA . ILE A 1 205 ? 11.148 3.409 -15.987 1.00 83.94 205 ILE A CA 1
ATOM 1580 C C . ILE A 1 205 ? 11.218 2.380 -17.120 1.00 83.94 205 ILE A C 1
ATOM 1582 O O . ILE A 1 205 ? 12.195 2.371 -17.861 1.00 83.94 205 ILE A O 1
ATOM 1586 N N . LYS A 1 206 ? 10.170 1.572 -17.332 1.00 80.62 206 LYS A N 1
ATOM 1587 C CA . LYS A 1 206 ? 10.133 0.598 -18.438 1.00 80.62 206 LYS A CA 1
ATOM 1588 C C . LYS A 1 206 ? 10.310 1.261 -19.805 1.00 80.62 206 LYS A C 1
ATOM 1590 O O . LYS A 1 206 ? 11.146 0.821 -20.586 1.00 80.62 206 LYS A O 1
ATOM 1595 N N . LYS A 1 207 ? 9.597 2.364 -20.061 1.00 83.94 207 LYS A N 1
ATOM 1596 C CA . LYS A 1 207 ? 9.753 3.145 -21.301 1.00 83.94 207 LYS A CA 1
ATOM 1597 C C . LYS A 1 207 ? 11.175 3.683 -21.469 1.00 83.94 207 LYS A C 1
ATOM 1599 O O . LYS A 1 207 ? 11.709 3.643 -22.571 1.00 83.94 207 LYS A O 1
ATOM 1604 N N . TYR A 1 208 ? 11.788 4.176 -20.392 1.00 83.06 208 TYR A N 1
ATOM 1605 C CA . TYR A 1 208 ? 13.173 4.645 -20.424 1.00 83.06 208 TYR A CA 1
ATOM 1606 C C . TYR A 1 208 ? 14.150 3.517 -20.784 1.00 83.06 208 TYR A C 1
ATOM 1608 O O . TYR A 1 208 ? 15.014 3.713 -21.638 1.00 83.06 208 TYR A O 1
ATOM 1616 N N . LEU A 1 209 ? 14.001 2.339 -20.167 1.00 73.25 209 LEU A N 1
ATOM 1617 C CA . LEU A 1 209 ? 14.854 1.182 -20.447 1.00 73.25 209 LEU A CA 1
ATOM 1618 C C . LEU A 1 209 ? 14.699 0.710 -21.899 1.00 73.25 209 LEU A C 1
ATOM 1620 O O . LEU A 1 209 ? 15.704 0.447 -22.552 1.00 73.25 209 LEU A O 1
ATOM 1624 N N . ASP A 1 210 ? 13.475 0.687 -22.434 1.00 72.19 210 ASP A N 1
ATOM 1625 C CA . ASP A 1 210 ? 13.229 0.316 -23.832 1.00 72.19 210 ASP A CA 1
ATOM 1626 C C . ASP A 1 210 ? 13.911 1.270 -24.820 1.00 72.19 210 ASP A C 1
ATOM 1628 O O . ASP A 1 210 ? 14.628 0.819 -25.715 1.00 72.19 210 ASP A O 1
ATOM 1632 N N . VAL A 1 211 ? 13.743 2.580 -24.622 1.00 78.00 211 VAL A N 1
ATOM 1633 C CA . VAL A 1 211 ? 14.313 3.615 -25.499 1.00 78.00 211 VAL A CA 1
ATOM 1634 C C . VAL A 1 211 ? 15.839 3.656 -25.399 1.00 78.00 211 VAL A C 1
ATOM 1636 O O . VAL A 1 211 ? 16.525 3.890 -26.390 1.00 78.00 211 VAL A O 1
ATOM 1639 N N . LYS A 1 212 ? 16.419 3.373 -24.231 1.00 68.50 212 LYS A N 1
ATOM 1640 C CA . LYS A 1 212 ? 17.876 3.345 -24.049 1.00 68.50 212 LYS A CA 1
ATOM 1641 C C . LYS A 1 212 ? 18.588 2.377 -25.002 1.00 68.50 212 LYS A C 1
ATOM 1643 O O . LYS A 1 212 ? 19.678 2.698 -25.473 1.00 68.50 212 LYS A O 1
ATOM 1648 N N . PHE A 1 213 ? 17.983 1.231 -25.318 1.00 61.94 213 PHE A N 1
ATOM 1649 C CA . PHE A 1 213 ? 18.544 0.281 -26.287 1.00 61.94 213 PHE A CA 1
ATOM 1650 C C . PHE A 1 213 ? 18.473 0.763 -27.740 1.00 61.94 213 PHE A C 1
ATOM 1652 O O . PHE A 1 213 ? 19.153 0.190 -28.584 1.00 61.94 213 PHE A O 1
ATOM 1659 N N . GLU A 1 214 ? 17.659 1.776 -28.042 1.00 61.94 214 GLU A N 1
ATOM 1660 C CA . GLU A 1 214 ? 17.604 2.398 -29.370 1.00 61.94 214 GLU A CA 1
ATOM 1661 C C . GLU A 1 214 ? 18.727 3.427 -29.574 1.00 61.94 214 GLU A C 1
ATOM 1663 O O . GLU A 1 214 ? 19.110 3.698 -30.712 1.00 61.94 214 GLU A O 1
ATOM 1668 N N . TYR A 1 215 ? 19.251 3.996 -28.480 1.00 57.66 215 TYR A N 1
ATOM 1669 C CA . TYR A 1 215 ? 20.311 5.013 -28.495 1.00 57.66 215 TYR A CA 1
ATOM 1670 C C . TYR A 1 215 ? 21.723 4.458 -28.264 1.00 57.66 215 TYR A C 1
ATOM 1672 O O . TYR A 1 215 ? 22.692 5.091 -28.687 1.00 57.66 215 TYR A O 1
ATOM 1680 N N . LEU A 1 216 ? 21.850 3.318 -27.578 1.00 50.75 216 LEU A N 1
ATOM 1681 C CA . LEU A 1 216 ? 23.096 2.545 -27.490 1.00 50.75 216 LEU A CA 1
ATOM 1682 C C . LEU A 1 216 ? 23.307 1.763 -28.768 1.00 50.75 216 LEU A C 1
ATOM 1684 O O . LEU A 1 216 ? 24.477 1.598 -29.185 1.00 50.75 216 LEU A O 1
#

Secondary structure (DSSP, 8-state):
--TTSHHHHH-S--TTPEEEEETTEE-TT--HHHHHHHHHH--S---EEEE-----HHHHHHHHHHHHHHHHHHHHT--HHHHHHTT-HHHHHHHHHHH-HHHHHHHHHHHHHHHHHHHHHHHHHHHHHHHHHHHHHHHHHHHHHHHHHHHH-SSHHHHHHHHHHHHHHHHHHHHHHHHHHHHHHHHHHHHHIIIIIHHHHHHHHHHHHHHHHHH-

Foldseek 3Di:
DDPPDPCVVVVPDDPPKAFQDKPPHGCPPPDPVVVVVVQVPDDDDIDTDIGDPDDPPVVVLVVQLVVLVVVVVVLVPQDCVNCVVVVNNVVSVCCCVVVCLVVLVVVLVVLVVVLVVLVVVLVVVVVVLVVLLVVLVVLQVQLVVLQVCLVVPPDPVSSVVSNVSSVVSPVSSVVSVVVSVVCVVVSVVSVCCSPPVSVVVVVVSVVVSSVSSSVD

InterPro domains:
  IPR001478 PDZ domain [PF00595] (4-48)
  IPR001478 PDZ domain [PS50106] (1-54)
  IPR010504 Arfaptin homology (AH) domain [PF06456] (66-216)
  IPR010504 Arfaptin homology (AH) domain [PS50870] (104-216)
  IPR010504 Arfaptin homology (AH) domain [SM01015] (66-216)
  IPR027267 AH/BAR domain superfamily [G3DSA:1.20.1270.60] (102-216)
  IPR027267 AH/BAR domain superfamily [SSF103657] (104-216)
  IPR030798 Arfaptin family [PTHR12141] (3-216)
  IPR036034 PDZ superfamily [G3DSA:2.30.42.10] (1-75)
  IPR036034 PDZ superfamily [SSF50156] (1-49)

pLDDT: mean 82.93, std 11.98, range [50.75, 98.12]

Organism: Podargus strigoides (NCBI:txid8905)

Sequence (216 aa):
VFDNTPAALDGTVAAGDEITGVNGNSVKGKTKVEVAKMIQRVKGEVTIHYNKLQADPKQGKSLDIVLKKVKHRLVENMSSGTADALGLSRAVGVWLVNNGHGVLEQRLEELERTAELYKGLTEHTKSLLRAFFELSQTHRAFGDVFSVIGVREPQPAASEAFVKFADAHHSIEKFGIHLLKTIKPMLTDLNTYLNKAIPDTRLTIKKYLDVKFEYL

Radius of gyration: 40.24 Å; chains: 1; bounding box: 77×30×120 Å